Protein AF-A0A7S4IUZ6-F1 (afdb_monomer_lite)

Foldseek 3Di:
DVVQPDDALLSLQPPDPVNCVVVVVPVLCVVAQHPQRSCCVVCVVHDDDCQRNHPADGVCCLVDLVSLLVLVVVVCVVLVPDDPLLLLLDDPVNCVVSRCPVVCVVQVFSVSSCCSNPVVDDDDPVSNVDPHSCSVLSSVQVVVCVVVVPFDKDAQDFDQVQADPVRGTDTFGIAGVVVLETEDDDDPVLPDDDVVPPDDDNVVVVVVVVSVCVSSVVVVRHYD

pLDDT: mean 85.03, std 11.71, range [38.91, 97.06]

Organism: NCBI:txid1487602

Radius of gyration: 24.01 Å; chains: 1; bounding box: 52×46×65 Å

Structure (mmCIF, N/CA/C/O backbone):
data_AF-A0A7S4IUZ6-F1
#
_entry.id   AF-A0A7S4IUZ6-F1
#
loop_
_atom_site.group_PDB
_atom_site.id
_atom_site.type_symbol
_atom_site.label_atom_id
_atom_site.label_alt_id
_atom_site.label_comp_id
_atom_site.label_asym_id
_atom_site.label_entity_id
_atom_site.label_seq_id
_atom_site.pdbx_PDB_ins_code
_atom_site.Cartn_x
_atom_site.Cartn_y
_atom_site.Cartn_z
_atom_site.occupancy
_atom_site.B_iso_or_equiv
_atom_site.auth_seq_id
_atom_site.auth_comp_id
_atom_site.auth_asym_id
_atom_site.auth_atom_id
_atom_site.pdbx_PDB_model_num
ATOM 1 N N . ALA A 1 1 ? 14.567 -22.225 -23.632 1.00 68.75 1 ALA A N 1
ATOM 2 C CA . ALA A 1 1 ? 13.570 -22.563 -22.598 1.00 68.75 1 ALA A CA 1
ATOM 3 C C . ALA A 1 1 ? 13.854 -23.938 -21.985 1.00 68.75 1 ALA A C 1
ATOM 5 O O . ALA A 1 1 ? 14.138 -24.002 -20.795 1.00 68.75 1 ALA A O 1
ATOM 6 N N . GLU A 1 2 ? 13.907 -25.002 -22.792 1.00 74.31 2 GLU A N 1
ATOM 7 C CA . GLU A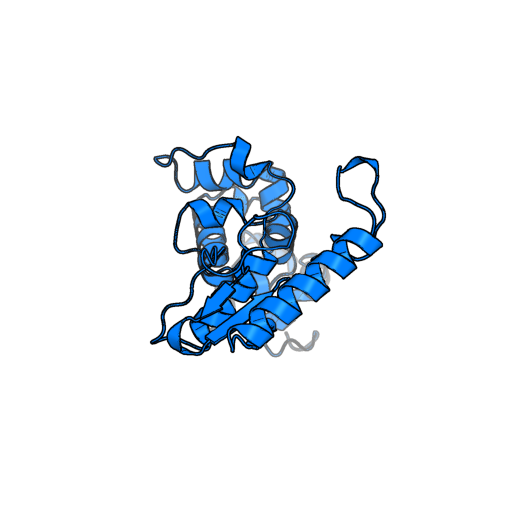 1 2 ? 14.061 -26.400 -22.336 1.00 74.31 2 GLU A CA 1
ATOM 8 C C . GLU A 1 2 ? 15.284 -26.663 -21.445 1.00 74.31 2 GLU A C 1
ATOM 10 O O . GLU A 1 2 ? 15.143 -27.201 -20.352 1.00 74.31 2 GLU A O 1
ATOM 15 N N . LYS A 1 3 ? 16.475 -26.190 -21.843 1.00 77.69 3 LYS A N 1
ATOM 16 C CA . LYS A 1 3 ? 17.719 -26.359 -21.063 1.00 77.69 3 LYS A CA 1
ATOM 17 C C . LYS A 1 3 ? 17.649 -25.779 -19.640 1.00 77.69 3 LYS A C 1
ATOM 19 O O . LYS A 1 3 ? 18.390 -26.214 -18.766 1.00 77.69 3 LYS A O 1
ATOM 24 N N . HIS A 1 4 ? 16.784 -24.792 -19.417 1.00 76.81 4 HIS A N 1
ATOM 25 C CA . HIS A 1 4 ? 16.606 -24.127 -18.124 1.00 76.81 4 HIS A CA 1
ATOM 26 C C . HIS A 1 4 ? 15.288 -24.506 -17.435 1.00 76.81 4 HIS A C 1
ATOM 28 O O . HIS A 1 4 ? 14.922 -23.868 -16.452 1.00 76.81 4 HIS A O 1
ATOM 34 N N . GLY A 1 5 ? 14.575 -25.520 -17.946 1.00 82.38 5 GLY A N 1
ATOM 35 C CA . GLY A 1 5 ? 13.329 -26.007 -17.356 1.00 82.38 5 GLY A CA 1
ATOM 36 C C . GLY A 1 5 ? 12.209 -24.966 -17.312 1.00 82.38 5 GLY A C 1
ATOM 37 O O . GLY A 1 5 ? 11.354 -25.051 -16.440 1.00 82.38 5 GLY A O 1
ATOM 38 N N . ILE A 1 6 ? 12.229 -23.982 -18.215 1.00 83.50 6 ILE A N 1
ATOM 39 C CA . ILE A 1 6 ? 11.212 -22.928 -18.287 1.00 83.50 6 ILE A CA 1
ATOM 40 C C . ILE A 1 6 ? 9.920 -23.536 -18.836 1.00 83.50 6 ILE A C 1
ATOM 42 O O . ILE A 1 6 ? 9.897 -23.960 -19.993 1.00 83.50 6 ILE A O 1
ATOM 46 N N . LYS A 1 7 ? 8.869 -23.572 -18.015 1.00 84.19 7 LYS A N 1
ATOM 47 C CA . LYS A 1 7 ? 7.547 -24.117 -18.360 1.00 84.19 7 LYS A CA 1
ATOM 48 C C . LYS A 1 7 ? 6.469 -23.039 -18.420 1.00 84.19 7 LYS A C 1
ATOM 50 O O . LYS A 1 7 ? 5.494 -23.212 -19.140 1.00 84.19 7 LYS A O 1
ATOM 55 N N . GLN A 1 8 ? 6.649 -21.939 -17.695 1.00 84.31 8 GLN A N 1
ATOM 56 C CA . GLN A 1 8 ? 5.698 -20.829 -17.638 1.00 84.31 8 GLN A CA 1
ATOM 57 C C . GLN A 1 8 ? 6.413 -19.465 -17.572 1.00 84.31 8 GLN A C 1
ATOM 59 O O . GLN A 1 8 ? 7.589 -19.408 -17.193 1.00 84.31 8 GLN A O 1
ATOM 64 N N . PRO A 1 9 ? 5.736 -18.346 -17.908 1.00 81.94 9 PRO A N 1
ATOM 65 C CA . PRO A 1 9 ? 6.338 -17.007 -17.929 1.00 81.94 9 PRO A CA 1
ATOM 66 C C . PRO A 1 9 ? 7.086 -16.620 -16.645 1.00 81.94 9 PRO A C 1
ATOM 68 O O . PRO A 1 9 ? 8.165 -16.030 -16.710 1.00 81.94 9 PRO A O 1
ATOM 71 N N . SER A 1 10 ? 6.570 -17.006 -15.474 1.00 83.69 10 SER A N 1
ATOM 72 C CA . SER A 1 10 ? 7.195 -16.698 -14.181 1.00 83.69 10 SER A CA 1
ATOM 73 C C . SER A 1 10 ? 8.575 -17.334 -13.998 1.00 83.69 10 SER A C 1
ATOM 75 O O . SER A 1 10 ? 9.402 -16.807 -13.256 1.00 83.69 10 SER A O 1
ATOM 77 N N . ASP A 1 11 ? 8.858 -18.451 -14.672 1.00 86.50 11 ASP A N 1
ATOM 78 C CA . ASP A 1 11 ? 10.139 -19.153 -14.533 1.00 86.50 11 ASP A CA 1
ATOM 79 C C . ASP A 1 11 ? 11.290 -18.312 -15.096 1.00 86.50 11 ASP A C 1
ATOM 81 O O . ASP A 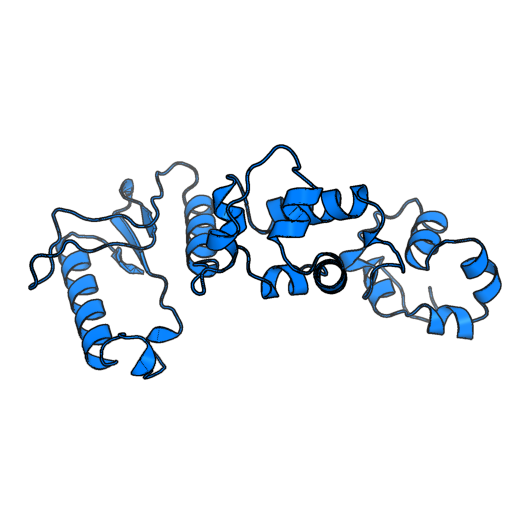1 11 ? 12.436 -18.438 -14.666 1.00 86.50 11 ASP A O 1
ATOM 85 N N . TRP A 1 12 ? 11.002 -17.369 -16.002 1.00 86.69 12 TRP A N 1
ATOM 86 C CA . TRP A 1 12 ? 11.997 -16.423 -16.510 1.00 86.69 12 TRP A CA 1
ATOM 87 C C . TRP A 1 12 ? 12.550 -15.484 -15.436 1.00 86.69 12 TRP A C 1
ATOM 89 O O . TRP A 1 12 ? 13.627 -14.906 -15.636 1.00 86.69 12 TRP A O 1
ATOM 99 N N . LYS A 1 13 ? 11.890 -15.381 -14.273 1.00 86.75 13 LYS A N 1
ATOM 100 C CA . LYS A 1 13 ? 12.338 -14.561 -13.140 1.00 86.75 13 LYS A CA 1
ATOM 101 C C . LYS A 1 13 ? 13.703 -14.995 -12.615 1.00 86.75 13 LYS A C 1
ATOM 103 O O . LYS A 1 13 ? 14.484 -14.144 -12.172 1.00 86.75 13 LYS A O 1
ATOM 108 N N . GLN A 1 14 ? 14.004 -16.292 -12.713 1.00 85.38 14 GLN A N 1
ATOM 109 C CA . GLN A 1 14 ? 15.273 -16.878 -12.277 1.00 85.38 14 GLN A CA 1
ATOM 110 C C . GLN A 1 14 ? 16.413 -16.666 -13.285 1.00 85.38 14 GLN A C 1
ATOM 112 O O . GLN A 1 14 ? 17.581 -16.798 -12.927 1.00 85.38 14 GLN A O 1
ATOM 117 N N . ILE A 1 15 ? 16.092 -16.304 -14.532 1.00 87.75 15 ILE A N 1
ATOM 118 C CA . ILE A 1 15 ? 17.065 -16.154 -15.616 1.00 87.75 15 ILE A CA 1
ATOM 119 C C . ILE A 1 15 ? 17.533 -14.704 -15.706 1.00 87.75 15 ILE A C 1
ATOM 121 O O . ILE A 1 15 ? 16.759 -13.784 -15.996 1.00 87.75 15 ILE A O 1
ATOM 125 N N . LYS A 1 16 ? 18.829 -14.471 -15.508 1.00 86.94 16 LYS A N 1
ATOM 126 C CA . LYS A 1 16 ? 19.434 -13.146 -15.668 1.00 86.94 16 LYS A CA 1
ATOM 127 C C . LYS A 1 16 ? 19.851 -12.924 -17.120 1.00 86.94 16 LYS A C 1
ATOM 129 O O . LYS A 1 16 ? 20.154 -13.857 -17.858 1.00 86.94 16 LYS A O 1
ATOM 134 N N . THR A 1 17 ? 19.970 -11.657 -17.517 1.00 86.44 17 THR A N 1
ATOM 135 C CA . THR A 1 17 ? 20.508 -11.280 -18.837 1.00 86.44 17 THR A CA 1
ATOM 136 C C . THR A 1 17 ? 21.904 -11.870 -19.075 1.00 86.44 17 THR A C 1
ATOM 138 O O . THR A 1 17 ? 22.245 -12.227 -20.199 1.00 86.44 17 THR A O 1
ATOM 141 N N . SER A 1 18 ? 22.707 -12.025 -18.016 1.00 87.44 18 SER A N 1
ATOM 142 C CA . SER A 1 18 ? 24.017 -12.683 -18.076 1.00 87.44 18 SER A CA 1
ATOM 143 C C . SER A 1 18 ? 23.942 -14.148 -18.497 1.00 87.44 18 SER A C 1
ATOM 145 O O . SER A 1 18 ? 24.838 -14.613 -19.195 1.00 87.44 18 SER A O 1
ATOM 147 N N . ASP A 1 19 ? 22.898 -14.869 -18.094 1.00 88.75 19 ASP A N 1
ATOM 148 C CA . ASP A 1 19 ? 22.751 -16.297 -18.390 1.00 88.75 19 ASP A CA 1
ATOM 149 C C . ASP A 1 19 ? 22.419 -16.490 -19.871 1.00 88.75 19 ASP A C 1
ATOM 151 O O . ASP A 1 19 ? 23.020 -17.324 -20.545 1.00 88.75 19 ASP A O 1
ATOM 155 N N . VAL A 1 20 ? 21.566 -15.614 -20.410 1.00 88.62 20 VAL A N 1
ATOM 156 C CA . VAL A 1 20 ? 21.256 -15.560 -21.845 1.00 88.62 20 VAL A CA 1
ATOM 157 C C . VAL A 1 20 ? 22.501 -15.214 -22.670 1.00 88.62 20 VAL A C 1
ATOM 159 O O . VAL A 1 20 ? 22.758 -15.859 -23.684 1.00 88.62 20 VAL A O 1
ATOM 162 N N . ARG A 1 21 ? 23.331 -14.261 -22.217 1.00 89.81 21 ARG A N 1
ATOM 163 C CA . ARG A 1 21 ? 24.614 -13.939 -22.878 1.00 89.81 21 ARG A CA 1
ATOM 164 C C . ARG A 1 21 ? 25.576 -15.129 -22.885 1.00 89.81 21 ARG A C 1
ATOM 166 O O . ARG A 1 21 ? 26.155 -15.425 -23.926 1.00 89.81 21 ARG A O 1
ATOM 173 N N . LYS A 1 22 ? 25.719 -15.835 -21.756 1.00 91.06 22 LYS A N 1
ATOM 174 C CA . LYS A 1 22 ? 26.558 -17.047 -21.650 1.00 91.06 22 LYS A CA 1
ATOM 175 C C . LYS A 1 22 ? 26.074 -18.177 -22.560 1.00 91.06 22 LYS A C 1
ATOM 177 O O . LYS A 1 22 ? 26.888 -18.959 -23.033 1.00 91.06 22 LYS A O 1
ATOM 182 N N . ALA A 1 23 ? 24.772 -18.246 -22.823 1.00 89.56 23 ALA A N 1
ATOM 183 C CA . ALA A 1 23 ? 24.176 -19.195 -23.758 1.00 89.56 23 ALA A CA 1
ATOM 184 C C . ALA A 1 23 ? 24.282 -18.764 -25.237 1.00 89.56 23 ALA A C 1
ATOM 186 O O . ALA A 1 23 ? 23.695 -19.416 -26.094 1.00 89.56 23 ALA A O 1
ATOM 187 N N . GLY A 1 24 ? 25.000 -17.677 -25.548 1.00 90.00 24 GLY A N 1
ATOM 188 C CA . GLY 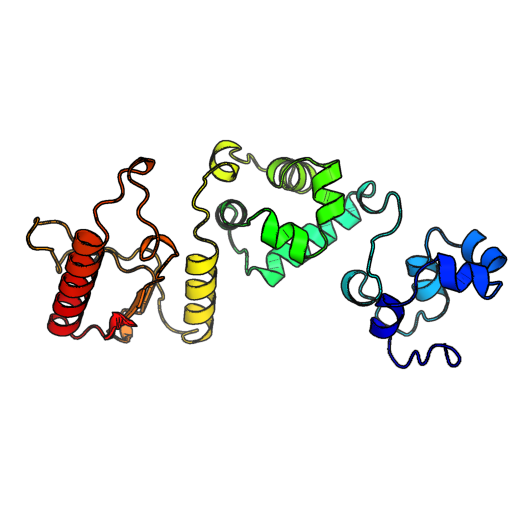A 1 24 ? 25.179 -17.183 -26.917 1.00 90.00 24 GLY A CA 1
ATOM 189 C C . GLY A 1 24 ? 24.081 -16.232 -27.402 1.00 90.00 24 GLY A C 1
ATOM 190 O O . GLY A 1 24 ? 24.132 -15.776 -28.538 1.00 90.00 24 GLY A O 1
ATOM 191 N N . GLY A 1 25 ? 23.123 -15.856 -26.551 1.00 89.75 25 GLY A N 1
ATOM 192 C CA . GLY A 1 25 ? 22.022 -14.948 -26.893 1.00 89.75 25 GLY A CA 1
ATOM 193 C C . GLY A 1 25 ? 22.409 -13.467 -26.988 1.00 89.75 25 GLY A C 1
ATOM 194 O O . GLY A 1 25 ? 21.542 -12.600 -26.953 1.00 89.75 25 GLY A O 1
ATOM 195 N N . SER A 1 26 ? 23.697 -13.134 -27.077 1.00 90.31 26 SER A N 1
ATOM 19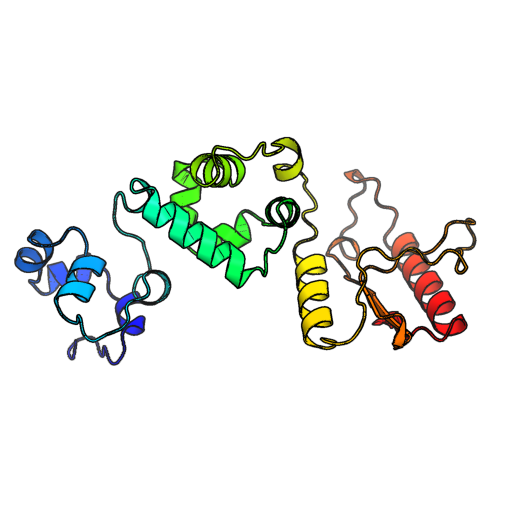6 C CA . SER A 1 26 ? 24.142 -11.743 -27.212 1.00 90.31 26 SER A CA 1
ATOM 197 C C . SER A 1 26 ? 23.595 -11.045 -28.469 1.00 90.31 26 SER A C 1
ATOM 199 O O . SER A 1 26 ? 23.121 -9.921 -28.318 1.00 90.31 26 SER A O 1
ATOM 201 N N . PRO A 1 27 ? 23.579 -11.663 -29.673 1.00 92.94 27 PRO A N 1
ATOM 202 C CA . PRO A 1 27 ? 23.067 -11.003 -30.877 1.00 92.94 27 PRO A CA 1
ATOM 203 C C . PRO A 1 27 ? 21.588 -10.629 -30.771 1.00 92.94 27 PRO A C 1
ATOM 205 O O . PRO A 1 27 ? 21.209 -9.519 -31.127 1.00 92.94 27 PRO A O 1
ATOM 208 N N . ILE A 1 28 ? 20.762 -11.523 -30.220 1.00 88.69 28 ILE A N 1
ATOM 209 C CA . ILE A 1 28 ? 19.329 -11.261 -30.059 1.00 88.69 28 ILE A CA 1
ATOM 210 C C . ILE A 1 28 ? 19.072 -10.188 -28.998 1.00 88.69 28 ILE A C 1
ATOM 212 O O . ILE A 1 28 ? 18.269 -9.288 -29.207 1.00 88.69 28 ILE A O 1
ATOM 216 N N . LEU A 1 29 ? 19.829 -10.186 -27.897 1.00 88.25 29 LEU A N 1
ATOM 217 C CA . LEU A 1 29 ? 19.713 -9.146 -26.873 1.00 88.25 29 LEU A CA 1
ATOM 218 C C . LEU A 1 29 ? 20.098 -7.745 -27.371 1.00 88.25 29 LEU A C 1
ATOM 220 O O . LEU A 1 29 ? 19.658 -6.777 -26.765 1.00 88.25 29 LEU A O 1
ATOM 224 N N . LEU A 1 30 ? 20.905 -7.619 -28.429 1.00 88.31 30 LEU A N 1
ATOM 225 C CA . LEU A 1 30 ? 21.240 -6.317 -29.024 1.00 88.31 30 LEU A CA 1
ATOM 226 C C . LEU A 1 30 ? 20.077 -5.709 -29.817 1.00 88.31 30 LEU A C 1
ATOM 228 O O . LEU A 1 30 ? 20.050 -4.497 -30.007 1.00 88.31 30 LEU A O 1
ATOM 232 N N . GLN A 1 31 ? 19.121 -6.529 -30.260 1.00 88.25 31 GLN A N 1
ATOM 233 C CA . GLN A 1 31 ? 17.950 -6.072 -31.012 1.00 88.25 31 GLN A CA 1
ATOM 234 C C . GLN A 1 31 ? 16.815 -5.576 -30.107 1.00 88.25 31 GLN A C 1
ATOM 236 O O . GLN A 1 31 ? 15.857 -4.981 -30.593 1.00 88.25 31 GLN A O 1
ATOM 241 N N . HIS A 1 32 ? 16.923 -5.786 -28.793 1.00 84.88 32 HIS A N 1
ATOM 242 C CA . HIS A 1 32 ? 15.891 -5.426 -27.827 1.00 84.88 32 HIS A CA 1
ATOM 243 C C . HIS A 1 32 ? 16.448 -4.538 -26.718 1.00 84.88 32 HIS A C 1
ATOM 245 O O . HIS A 1 32 ? 17.591 -4.667 -26.286 1.00 84.88 32 HIS A O 1
ATOM 251 N N . THR A 1 33 ? 15.607 -3.653 -26.185 1.00 80.50 33 THR A N 1
ATOM 252 C CA . THR A 1 33 ? 15.999 -2.729 -25.105 1.00 80.50 33 THR A CA 1
ATOM 253 C C . THR A 1 33 ? 16.264 -3.442 -23.779 1.00 80.50 33 THR A C 1
ATOM 255 O O . THR A 1 33 ? 16.940 -2.913 -22.896 1.00 80.50 33 THR A O 1
ATOM 258 N N . SER A 1 34 ? 15.721 -4.649 -23.609 1.00 84.06 34 SER A N 1
ATOM 259 C CA . SER A 1 34 ? 15.909 -5.472 -22.421 1.00 84.06 34 SER A CA 1
ATOM 260 C C . SER A 1 34 ? 15.571 -6.933 -22.684 1.00 84.06 34 SER A C 1
ATOM 262 O O . SER A 1 34 ? 14.903 -7.261 -23.662 1.00 84.06 34 SER A O 1
ATOM 264 N N . LEU A 1 35 ? 15.967 -7.814 -21.758 1.00 86.50 35 LEU A N 1
ATOM 265 C CA . LEU A 1 35 ? 15.525 -9.207 -21.797 1.00 86.50 35 LEU A CA 1
ATOM 266 C C . LEU A 1 35 ? 13.995 -9.319 -21.678 1.00 86.50 35 LEU A C 1
ATOM 268 O O . LEU A 1 35 ? 13.425 -10.188 -22.309 1.00 86.50 35 LEU A O 1
ATOM 272 N N . PHE A 1 36 ? 13.318 -8.429 -20.946 1.00 86.56 36 PHE A N 1
ATOM 273 C CA . PHE A 1 36 ? 11.851 -8.440 -20.898 1.00 86.56 36 PHE A CA 1
ATOM 274 C C . PHE A 1 36 ? 11.228 -8.138 -22.268 1.00 86.56 36 PHE A C 1
ATOM 276 O O . PHE A 1 36 ? 10.442 -8.933 -22.758 1.00 86.56 36 PHE A O 1
ATOM 283 N N . SER A 1 37 ? 11.677 -7.070 -22.935 1.00 83.25 37 SER A N 1
ATOM 284 C CA . SER A 1 37 ? 11.210 -6.721 -24.287 1.00 83.25 37 SER A CA 1
ATOM 285 C C . SER A 1 37 ? 11.525 -7.814 -25.319 1.00 83.25 37 SER A C 1
ATOM 287 O O . SER A 1 37 ? 10.734 -8.059 -26.226 1.00 83.25 37 SER A O 1
ATOM 289 N N . CYS A 1 38 ? 12.658 -8.504 -25.164 1.00 88.25 38 CYS A N 1
ATOM 290 C CA . CYS A 1 38 ? 12.989 -9.682 -25.963 1.00 88.25 38 CYS A CA 1
ATOM 291 C C . CYS A 1 38 ? 11.962 -10.809 -25.751 1.00 88.25 38 CYS A C 1
ATOM 293 O O . CYS A 1 38 ? 11.485 -11.389 -26.719 1.00 88.25 38 CYS A O 1
ATOM 295 N N . LEU A 1 39 ? 11.569 -11.080 -24.502 1.00 88.12 39 LEU A N 1
ATOM 296 C CA . LEU A 1 39 ? 10.560 -12.094 -24.180 1.00 88.12 39 LEU A CA 1
ATOM 297 C C . LEU A 1 39 ? 9.173 -11.736 -24.727 1.00 88.12 39 LEU A C 1
ATOM 299 O O . LEU A 1 39 ? 8.555 -12.590 -25.352 1.00 88.12 39 LEU A O 1
ATOM 303 N N . GLU A 1 40 ? 8.736 -10.483 -24.576 1.00 87.00 40 GLU A N 1
ATOM 304 C CA . GLU A 1 40 ? 7.475 -9.995 -25.158 1.00 87.00 40 GLU A CA 1
ATOM 305 C C . GLU A 1 40 ? 7.453 -10.132 -26.686 1.00 87.00 40 GLU A C 1
ATOM 307 O O . GLU A 1 40 ? 6.418 -10.437 -27.266 1.00 87.00 40 GLU A O 1
ATOM 312 N N . THR A 1 41 ? 8.599 -9.934 -27.347 1.00 87.69 41 THR A N 1
ATOM 313 C CA . THR A 1 41 ? 8.682 -10.043 -28.812 1.00 87.69 41 THR A CA 1
ATOM 314 C C . THR A 1 41 ? 8.719 -11.495 -29.289 1.00 87.69 41 THR A C 1
ATOM 316 O O . THR A 1 41 ? 8.185 -11.805 -30.349 1.00 87.69 41 THR A O 1
ATOM 319 N N . LEU A 1 42 ? 9.378 -12.383 -28.540 1.00 87.75 42 LEU A N 1
ATOM 320 C CA . LEU A 1 42 ? 9.552 -13.787 -28.925 1.00 87.75 42 LEU A CA 1
ATOM 321 C C . LEU A 1 42 ? 8.360 -14.675 -28.579 1.00 87.75 42 LEU A C 1
ATOM 323 O O . LEU A 1 42 ? 8.191 -15.706 -29.222 1.00 87.75 42 LEU A O 1
ATOM 327 N N . TYR A 1 43 ? 7.575 -14.285 -27.577 1.00 86.94 43 TYR A N 1
ATOM 328 C CA . TYR A 1 43 ? 6.384 -15.006 -27.131 1.00 86.94 43 TYR A CA 1
ATOM 329 C C . TYR A 1 43 ? 5.211 -14.024 -26.967 1.00 86.94 43 TYR A C 1
ATOM 331 O O . TYR A 1 43 ? 4.761 -13.788 -25.838 1.00 86.94 43 TYR A O 1
ATOM 339 N N . PRO A 1 44 ? 4.761 -13.378 -28.058 1.00 85.75 44 PRO A N 1
ATOM 340 C CA . PRO A 1 44 ? 3.698 -12.373 -28.017 1.00 85.75 44 PRO A CA 1
ATOM 341 C C . PRO A 1 44 ? 2.335 -12.947 -27.603 1.00 85.75 44 PRO A C 1
ATOM 343 O O . PRO A 1 44 ? 1.450 -12.199 -27.200 1.00 85.75 44 PRO A O 1
ATOM 346 N N . GLU A 1 45 ? 2.153 -14.263 -27.704 1.00 84.62 45 GLU A N 1
ATOM 347 C CA . GLU A 1 45 ? 0.957 -14.986 -27.272 1.00 84.62 45 GLU A CA 1
ATOM 348 C C . GLU A 1 45 ? 0.838 -15.139 -25.749 1.00 84.62 45 GLU A C 1
ATOM 350 O O . GLU A 1 45 ? -0.226 -15.510 -25.254 1.00 84.62 45 GLU A O 1
ATOM 355 N N . LEU A 1 46 ? 1.918 -14.888 -25.002 1.00 82.38 46 LEU A N 1
ATOM 356 C CA . LEU A 1 46 ? 1.927 -14.986 -23.546 1.00 82.38 46 LEU A CA 1
ATOM 357 C C . LEU A 1 46 ? 1.643 -13.620 -22.922 1.00 82.38 46 LEU A C 1
ATOM 359 O O . LEU A 1 46 ? 2.228 -12.609 -23.309 1.00 82.38 46 LEU A O 1
ATOM 363 N N . GLU A 1 47 ? 0.799 -13.595 -21.890 1.00 78.12 47 GLU A N 1
ATOM 364 C CA . GLU A 1 47 ? 0.638 -12.395 -21.073 1.00 78.12 47 GLU A CA 1
ATOM 365 C C . GLU A 1 47 ? 1.851 -12.216 -20.156 1.00 78.12 47 GLU A C 1
ATOM 367 O O . GLU A 1 47 ? 2.106 -13.004 -19.239 1.00 78.12 47 GLU A O 1
ATOM 372 N N . TRP A 1 48 ? 2.624 -11.164 -20.419 1.00 77.44 48 TRP A N 1
ATOM 373 C CA . TRP A 1 48 ? 3.816 -10.832 -19.654 1.00 77.44 48 TRP A CA 1
ATOM 374 C C . TRP A 1 48 ? 3.516 -9.780 -18.591 1.00 77.44 48 TRP A C 1
ATOM 376 O O . TRP A 1 48 ? 3.235 -8.623 -18.892 1.00 77.44 48 TRP A O 1
ATOM 386 N N . ASP A 1 49 ? 3.697 -10.156 -17.329 1.00 73.50 49 ASP A N 1
ATOM 387 C CA . ASP A 1 49 ? 3.798 -9.205 -16.226 1.00 73.50 49 ASP A CA 1
ATOM 388 C C . ASP A 1 49 ? 5.274 -9.064 -15.823 1.00 73.50 49 ASP A C 1
ATOM 390 O O . ASP A 1 49 ? 5.968 -10.032 -15.503 1.00 73.50 49 ASP A O 1
ATOM 394 N N . LEU A 1 50 ? 5.784 -7.833 -15.838 1.00 74.94 50 LEU A N 1
ATOM 395 C CA . LEU A 1 50 ? 7.191 -7.546 -15.565 1.00 74.94 50 LEU A CA 1
ATOM 396 C C . LEU A 1 50 ? 7.614 -7.915 -14.129 1.00 74.94 50 LEU A C 1
ATOM 398 O O . LEU A 1 50 ? 8.753 -8.338 -13.914 1.00 74.94 50 LEU A O 1
ATOM 402 N N . SER A 1 51 ? 6.704 -7.802 -13.159 1.00 69.12 51 SER A N 1
ATOM 403 C CA . SER A 1 51 ? 6.907 -8.159 -11.749 1.00 69.12 51 SER A CA 1
ATOM 404 C C . SER A 1 51 ? 6.947 -9.677 -11.510 1.00 69.12 51 SER A C 1
ATOM 406 O O . SER A 1 51 ? 7.633 -10.155 -10.590 1.00 69.12 51 SER A O 1
ATOM 408 N N . THR A 1 52 ? 6.275 -10.458 -12.361 1.00 72.06 52 THR A N 1
ATOM 409 C CA . THR A 1 52 ? 6.271 -11.929 -12.290 1.00 72.06 52 THR A CA 1
ATOM 410 C C . THR A 1 52 ? 7.358 -12.553 -13.156 1.00 72.06 52 THR A C 1
ATOM 412 O O . THR A 1 52 ? 7.986 -13.519 -12.730 1.00 72.06 52 THR A O 1
ATOM 415 N N . ALA A 1 53 ? 7.650 -11.978 -14.320 1.00 75.31 53 ALA A N 1
ATOM 416 C CA . ALA A 1 53 ? 8.584 -12.537 -15.290 1.00 75.31 53 ALA A CA 1
ATOM 417 C C . ALA A 1 53 ? 10.046 -12.157 -15.034 1.00 75.31 53 ALA A C 1
ATOM 419 O O . ALA A 1 53 ? 10.954 -12.833 -15.522 1.00 75.31 53 ALA A O 1
ATOM 420 N N . ARG A 1 54 ? 10.320 -11.065 -14.304 1.00 82.00 54 ARG A N 1
ATOM 421 C CA . ARG A 1 54 ? 11.685 -10.565 -14.069 1.00 82.00 54 ARG A CA 1
ATOM 422 C C . ARG A 1 54 ? 11.926 -10.251 -12.597 1.00 82.00 54 ARG A C 1
ATOM 424 O O . ARG A 1 54 ? 11.049 -9.822 -11.860 1.00 82.00 54 ARG A O 1
ATOM 431 N N . SER A 1 55 ? 13.169 -10.440 -12.163 1.00 71.38 55 SER A N 1
ATOM 432 C CA . SER A 1 55 ? 13.629 -10.040 -10.825 1.00 71.38 55 SER A CA 1
ATOM 433 C C . SER A 1 55 ? 14.074 -8.576 -10.754 1.00 71.38 55 SER A C 1
ATOM 435 O O . SER A 1 55 ? 14.202 -8.023 -9.665 1.00 71.38 55 SER A O 1
ATOM 437 N N . GLN A 1 56 ? 14.327 -7.946 -11.903 1.00 71.50 56 GLN A N 1
ATOM 438 C CA . GLN A 1 56 ? 14.725 -6.547 -12.015 1.00 71.50 56 GLN A CA 1
ATOM 439 C C . GLN A 1 56 ? 14.085 -5.924 -13.248 1.00 71.50 56 GLN A C 1
ATOM 441 O O . GLN A 1 56 ? 14.037 -6.550 -14.312 1.00 71.50 56 GLN A O 1
ATOM 446 N N . VAL A 1 57 ? 13.641 -4.677 -13.101 1.00 79.06 57 VAL A N 1
ATOM 447 C CA . VAL A 1 57 ? 13.154 -3.891 -14.232 1.00 79.06 57 VAL A CA 1
ATOM 448 C C . VAL A 1 57 ? 14.310 -3.509 -15.168 1.00 79.06 57 VAL A C 1
ATOM 450 O O . VAL A 1 57 ? 15.451 -3.383 -14.708 1.00 79.06 57 VAL A O 1
ATOM 453 N N . PRO A 1 58 ? 14.051 -3.307 -16.471 1.00 78.62 58 PRO A N 1
ATOM 454 C CA . PRO A 1 58 ? 15.044 -2.805 -17.411 1.00 78.62 58 PRO A CA 1
ATOM 455 C C . PRO A 1 58 ? 15.720 -1.506 -16.965 1.00 78.62 58 PRO A C 1
ATOM 457 O O . PRO A 1 58 ? 15.136 -0.677 -16.260 1.00 78.62 58 PRO A O 1
ATOM 460 N N . GLN A 1 59 ? 16.942 -1.278 -17.448 1.00 74.56 59 GLN A N 1
ATOM 461 C CA . GLN A 1 59 ? 17.591 0.019 -17.288 1.00 74.56 59 GLN A CA 1
ATOM 462 C C . GLN A 1 59 ? 16.711 1.112 -17.913 1.00 74.56 59 GLN A C 1
ATOM 464 O O . GLN A 1 59 ? 16.090 0.898 -18.950 1.00 74.56 59 GLN A O 1
ATOM 469 N N . ASN A 1 60 ? 16.631 2.275 -17.261 1.00 81.44 60 ASN A N 1
ATOM 470 C CA . ASN A 1 60 ? 15.788 3.404 -17.672 1.00 81.44 60 ASN A CA 1
ATOM 471 C C . ASN A 1 60 ? 14.271 3.128 -17.702 1.00 81.44 60 ASN A C 1
ATOM 473 O O . ASN A 1 60 ? 13.529 4.016 -18.112 1.00 81.44 60 ASN A O 1
ATOM 477 N N . HIS A 1 61 ? 13.783 1.976 -17.220 1.00 84.81 61 HIS A N 1
ATOM 478 C CA . HIS A 1 61 ? 12.346 1.660 -17.190 1.00 84.81 61 HIS A CA 1
ATOM 479 C C . HIS A 1 61 ? 11.515 2.781 -16.544 1.00 84.81 61 HIS A C 1
ATOM 481 O O . HIS A 1 61 ? 10.502 3.201 -17.098 1.00 84.81 61 HIS A O 1
ATOM 487 N N . TRP A 1 62 ? 12.007 3.337 -15.433 1.00 89.94 62 TRP A N 1
ATOM 488 C CA . TRP A 1 62 ? 11.364 4.430 -14.696 1.00 89.94 62 TRP A CA 1
ATOM 489 C C . TRP A 1 62 ? 11.586 5.831 -15.286 1.00 89.94 62 TRP A C 1
ATOM 491 O O . TRP A 1 62 ? 11.098 6.806 -14.720 1.00 89.94 62 TRP A O 1
ATOM 501 N N . ASN A 1 63 ? 12.336 5.970 -16.385 1.00 89.19 63 ASN A N 1
ATOM 502 C CA . ASN A 1 63 ? 12.421 7.239 -17.121 1.00 89.19 63 ASN A CA 1
ATOM 503 C C . ASN A 1 63 ? 11.187 7.458 -18.003 1.00 89.19 63 ASN A C 1
ATOM 505 O O . ASN A 1 63 ? 10.899 8.596 -18.356 1.00 89.19 63 ASN A O 1
ATOM 509 N N . ASN A 1 64 ? 10.463 6.389 -18.340 1.00 87.94 64 ASN A N 1
ATOM 510 C CA . ASN A 1 64 ? 9.179 6.492 -19.010 1.00 87.94 64 ASN A CA 1
ATOM 511 C C . ASN A 1 64 ? 8.074 6.710 -17.963 1.00 87.94 64 ASN A C 1
ATOM 513 O O . ASN A 1 64 ? 7.828 5.839 -17.125 1.00 87.94 64 ASN A O 1
ATOM 517 N N . LEU A 1 65 ? 7.407 7.865 -18.023 1.00 90.62 65 LEU A N 1
ATOM 518 C CA . LEU A 1 65 ? 6.332 8.227 -17.099 1.00 90.62 65 LEU A CA 1
ATOM 519 C C . LEU A 1 65 ? 5.147 7.250 -17.165 1.00 90.62 65 LEU A C 1
ATOM 521 O O . LEU A 1 65 ? 4.515 7.012 -16.141 1.00 90.62 65 LEU A O 1
ATOM 525 N N . ASP A 1 66 ? 4.874 6.627 -18.312 1.00 87.62 66 ASP A N 1
ATOM 526 C CA . ASP A 1 66 ? 3.774 5.664 -18.438 1.00 87.62 66 ASP A CA 1
ATOM 527 C C . ASP A 1 66 ? 4.035 4.386 -17.638 1.00 87.62 66 ASP A C 1
ATOM 529 O O . ASP A 1 66 ? 3.113 3.826 -17.049 1.00 87.62 66 ASP A O 1
ATOM 533 N N . ASN A 1 67 ? 5.297 3.968 -17.513 1.00 86.50 67 ASN A N 1
ATOM 534 C CA . ASN A 1 67 ? 5.661 2.856 -16.632 1.00 86.50 67 ASN A CA 1
ATOM 535 C C . ASN A 1 67 ? 5.463 3.228 -15.157 1.00 86.50 67 ASN A C 1
ATOM 537 O O . ASN A 1 67 ? 4.993 2.410 -14.369 1.00 86.50 67 ASN A O 1
ATOM 541 N N . VAL A 1 68 ? 5.773 4.476 -14.787 1.00 93.06 68 VAL A N 1
ATOM 542 C CA . VAL A 1 68 ? 5.511 4.987 -13.433 1.00 93.06 68 VAL A CA 1
ATOM 543 C C . VAL A 1 68 ? 4.004 5.014 -13.155 1.00 93.06 68 VAL A C 1
ATOM 545 O O . VAL A 1 68 ? 3.581 4.550 -12.101 1.00 93.06 68 VAL A O 1
ATOM 548 N N . LYS A 1 69 ? 3.185 5.479 -14.109 1.00 93.44 69 LYS A N 1
ATOM 549 C CA . LYS A 1 69 ? 1.715 5.471 -14.004 1.00 93.44 69 LYS A CA 1
ATOM 550 C C . LYS A 1 69 ? 1.158 4.059 -13.839 1.00 93.44 69 LYS A C 1
ATOM 552 O O . LYS A 1 69 ? 0.356 3.843 -12.938 1.00 93.44 69 LYS A O 1
ATOM 557 N N . LYS A 1 70 ? 1.615 3.097 -14.650 1.00 89.25 70 LYS A N 1
ATOM 558 C CA . LYS A 1 70 ? 1.218 1.681 -14.535 1.00 89.25 70 LYS A CA 1
ATOM 559 C C . LYS A 1 70 ? 1.536 1.113 -13.153 1.00 89.25 70 LYS A C 1
ATOM 561 O O . LYS A 1 70 ? 0.688 0.477 -12.543 1.00 89.25 70 LYS A O 1
ATOM 566 N N . PHE A 1 71 ? 2.727 1.399 -12.631 1.00 90.81 71 PHE A N 1
ATOM 567 C CA . PHE A 1 71 ? 3.109 0.970 -11.287 1.00 90.81 71 PHE A CA 1
ATOM 568 C C . PHE A 1 71 ? 2.248 1.618 -10.191 1.00 90.81 71 PHE A C 1
ATOM 570 O O . PHE A 1 71 ? 1.824 0.941 -9.257 1.00 90.81 71 PHE A O 1
ATOM 577 N N . VAL A 1 72 ? 1.956 2.920 -10.301 1.00 94.62 72 VAL A N 1
ATOM 578 C CA . VAL A 1 72 ? 1.051 3.609 -9.367 1.00 94.62 72 VAL A CA 1
ATOM 579 C C . VAL A 1 72 ? -0.356 3.011 -9.429 1.00 94.62 72 VAL A C 1
ATOM 581 O O . VAL A 1 72 ? -0.940 2.762 -8.382 1.00 94.62 72 VAL A O 1
ATOM 584 N N . HIS A 1 73 ? -0.873 2.696 -10.617 1.00 91.88 73 HIS A N 1
ATOM 585 C CA . HIS A 1 73 ? -2.160 2.015 -10.771 1.00 91.88 73 HIS A CA 1
ATOM 586 C C . HIS A 1 73 ? -2.167 0.633 -10.102 1.00 91.88 73 HIS A C 1
ATOM 588 O O . HIS A 1 73 ? -3.060 0.327 -9.319 1.00 91.88 73 HIS A O 1
ATOM 594 N N . GLN A 1 74 ? -1.119 -0.166 -10.313 1.00 89.25 74 GLN A N 1
ATOM 595 C CA . GLN A 1 74 ? -0.980 -1.470 -9.663 1.00 89.25 74 GLN A CA 1
ATOM 596 C C . GLN A 1 74 ? -0.947 -1.349 -8.129 1.00 89.25 74 GLN A C 1
ATOM 598 O O . GLN A 1 74 ? -1.571 -2.149 -7.426 1.00 89.25 74 GLN A O 1
ATOM 603 N N . LEU A 1 75 ? -0.240 -0.347 -7.588 1.00 91.38 75 LEU A N 1
ATOM 604 C CA . LEU A 1 75 ? -0.250 -0.060 -6.149 1.00 91.38 75 LEU A CA 1
ATOM 605 C C . LEU A 1 75 ? -1.647 0.326 -5.659 1.00 91.38 75 LEU A C 1
ATOM 607 O O . LEU A 1 75 ? -2.042 -0.106 -4.575 1.00 91.38 75 LEU A O 1
ATOM 611 N N . GLN A 1 76 ? -2.374 1.122 -6.445 1.00 92.31 76 GLN A N 1
ATOM 612 C CA . GLN A 1 76 ? -3.732 1.547 -6.128 1.00 92.31 76 GLN A CA 1
ATOM 613 C C . GLN A 1 76 ? -4.668 0.342 -5.984 1.00 92.31 76 GLN A C 1
ATOM 615 O O . GLN A 1 76 ? -5.354 0.221 -4.970 1.00 92.31 76 GLN A O 1
ATOM 620 N N . GLU A 1 77 ? -4.634 -0.588 -6.937 1.00 87.81 77 GLU A N 1
ATOM 621 C CA . GLU A 1 77 ? -5.442 -1.814 -6.910 1.00 87.81 77 GLU A CA 1
ATOM 622 C C . GLU A 1 77 ? -5.033 -2.743 -5.761 1.00 87.81 77 GLU A C 1
ATOM 624 O O . GLU A 1 77 ? -5.864 -3.139 -4.939 1.00 87.81 77 GLU A O 1
ATOM 629 N N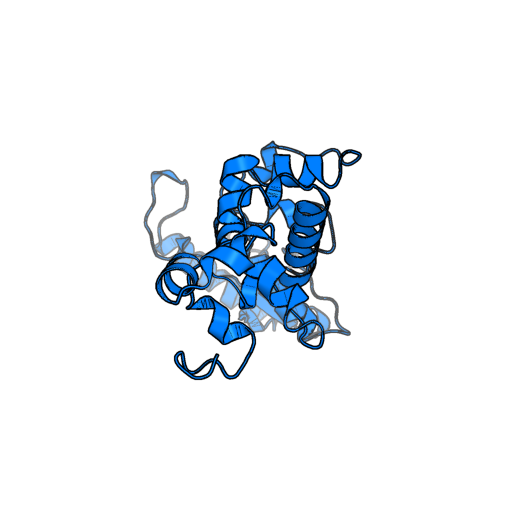 . THR A 1 78 ? -3.732 -3.037 -5.650 1.00 84.00 78 THR A N 1
ATOM 630 C CA . THR A 1 78 ? -3.190 -3.992 -4.665 1.00 84.00 78 THR A CA 1
ATOM 631 C C . THR A 1 78 ? -3.491 -3.571 -3.228 1.00 84.00 78 THR A C 1
ATOM 633 O O . THR A 1 78 ? -3.741 -4.415 -2.366 1.00 84.00 78 THR A O 1
ATOM 636 N N . HIS A 1 79 ? -3.478 -2.265 -2.957 1.00 84.62 79 HIS A N 1
ATOM 637 C CA . HIS A 1 79 ? -3.741 -1.716 -1.629 1.00 84.62 79 HIS A CA 1
ATOM 638 C C . HIS A 1 79 ? -5.152 -1.148 -1.464 1.00 84.62 79 HIS A C 1
ATOM 640 O O . HIS A 1 79 ? -5.432 -0.560 -0.423 1.00 84.62 79 HIS A O 1
ATOM 646 N N . SER A 1 80 ? -6.035 -1.355 -2.450 1.00 85.69 80 SER A N 1
ATOM 647 C CA . SER A 1 80 ? -7.429 -0.890 -2.419 1.00 85.69 80 SER A CA 1
ATOM 648 C C . SER A 1 80 ? -7.538 0.604 -2.075 1.00 85.69 80 SER A C 1
ATOM 650 O O . SER A 1 80 ? -8.358 1.017 -1.258 1.00 85.69 80 SER A O 1
ATOM 652 N N . ILE A 1 81 ? -6.670 1.410 -2.687 1.00 89.19 81 ILE A N 1
ATOM 653 C CA . ILE A 1 81 ? -6.634 2.863 -2.517 1.00 89.19 81 ILE A CA 1
ATOM 654 C C . ILE A 1 81 ? -7.812 3.456 -3.289 1.00 89.19 81 ILE A C 1
ATOM 656 O O . ILE A 1 81 ? -7.862 3.397 -4.520 1.00 89.19 81 ILE A O 1
ATOM 660 N N . THR A 1 82 ? -8.765 4.015 -2.550 1.00 85.19 82 THR A N 1
ATOM 661 C CA . THR A 1 82 ? -10.029 4.539 -3.102 1.00 85.19 82 THR A CA 1
ATOM 662 C C . THR A 1 82 ? -10.125 6.058 -3.004 1.00 85.19 82 THR A C 1
ATOM 664 O O . THR A 1 82 ? -10.838 6.680 -3.787 1.00 85.19 82 THR A O 1
ATOM 667 N N . GLN A 1 83 ? -9.357 6.657 -2.096 1.00 88.69 83 GLN A N 1
ATOM 668 C CA . GLN A 1 83 ? -9.306 8.094 -1.836 1.00 88.69 83 GLN A CA 1
ATOM 669 C C . GLN A 1 83 ? -7.857 8.572 -1.705 1.00 88.69 83 GLN A C 1
ATOM 671 O O . GLN A 1 83 ? -6.941 7.778 -1.482 1.00 88.69 83 GLN A O 1
ATOM 676 N N . ASP A 1 84 ? -7.624 9.875 -1.864 1.00 90.44 84 ASP A N 1
ATOM 677 C CA . ASP A 1 84 ? -6.265 10.425 -1.914 1.00 90.44 84 ASP A CA 1
ATOM 678 C C . ASP A 1 84 ? -5.511 10.238 -0.592 1.00 90.44 84 ASP A C 1
ATOM 680 O O . ASP A 1 84 ? -4.295 10.037 -0.570 1.00 90.44 84 ASP A O 1
ATOM 684 N N . GLU A 1 85 ? -6.242 10.243 0.515 1.00 88.44 85 GLU A N 1
ATOM 685 C CA . GLU A 1 85 ? -5.734 10.100 1.871 1.00 88.44 85 GLU A CA 1
ATOM 686 C C . GLU A 1 85 ? -5.089 8.728 2.111 1.00 88.44 85 GLU A C 1
ATOM 688 O O . GLU A 1 85 ? -4.117 8.620 2.868 1.00 88.44 85 GLU A O 1
ATOM 693 N N . ASP A 1 86 ? -5.561 7.689 1.417 1.00 89.00 86 ASP A N 1
ATOM 694 C CA . ASP A 1 86 ? -5.019 6.332 1.518 1.00 89.00 86 ASP A CA 1
ATOM 695 C C . ASP A 1 86 ? -3.558 6.267 1.049 1.00 89.00 86 ASP A C 1
ATOM 697 O O . ASP A 1 86 ? -2.765 5.492 1.591 1.00 89.00 86 ASP A O 1
ATOM 701 N N . TRP A 1 87 ? -3.146 7.127 0.107 1.00 93.00 87 TRP A N 1
ATOM 702 C CA . TRP A 1 87 ? -1.748 7.197 -0.334 1.00 93.00 87 TRP A CA 1
ATOM 703 C C . TRP A 1 87 ? -0.796 7.543 0.805 1.00 93.00 87 TRP A C 1
ATOM 705 O O . TRP A 1 87 ? 0.339 7.058 0.835 1.00 93.00 87 TRP A O 1
ATOM 715 N N . TYR A 1 88 ? -1.243 8.347 1.774 1.00 91.44 88 TYR A N 1
ATOM 716 C CA . TYR A 1 88 ? -0.415 8.707 2.921 1.00 91.44 88 TYR A CA 1
ATOM 717 C C . TYR A 1 88 ? -0.149 7.515 3.839 1.00 91.44 88 TYR A C 1
ATOM 719 O O . TYR A 1 88 ? 0.853 7.547 4.559 1.00 91.44 88 TYR A O 1
ATOM 727 N N . ARG A 1 89 ? -0.992 6.473 3.779 1.00 89.12 89 ARG A N 1
ATOM 728 C CA . ARG A 1 89 ? -0.877 5.226 4.547 1.00 89.12 89 ARG A CA 1
ATOM 729 C C . ARG A 1 89 ? 0.074 4.214 3.894 1.00 89.12 89 ARG A C 1
ATOM 731 O O . ARG A 1 89 ? 0.432 3.233 4.541 1.00 89.12 89 ARG A O 1
ATOM 738 N N . ILE A 1 90 ? 0.546 4.432 2.664 1.00 90.31 90 ILE A N 1
ATOM 739 C CA . ILE A 1 90 ? 1.488 3.517 1.996 1.00 90.31 90 ILE A CA 1
ATOM 740 C C . ILE A 1 90 ? 2.920 3.729 2.504 1.00 90.31 90 ILE A C 1
ATOM 742 O O . ILE A 1 90 ? 3.477 4.828 2.475 1.00 90.31 90 ILE A O 1
ATOM 746 N N . SER A 1 91 ? 3.542 2.642 2.959 1.00 87.69 91 SER A N 1
ATOM 747 C CA . SER A 1 91 ? 4.923 2.638 3.443 1.00 87.69 91 SER A CA 1
ATOM 748 C C . SER A 1 91 ? 5.940 2.397 2.324 1.00 87.69 91 SER A C 1
ATOM 750 O O . SER A 1 91 ? 5.688 1.670 1.362 1.00 87.69 91 SER A O 1
ATOM 752 N N . SER A 1 92 ? 7.162 2.909 2.499 1.00 87.56 92 SER A N 1
ATOM 753 C CA . SER A 1 92 ? 8.282 2.614 1.591 1.00 87.56 92 SER A CA 1
ATOM 754 C C . SER A 1 92 ? 8.566 1.113 1.468 1.00 87.56 92 SER A C 1
ATOM 756 O O . SER A 1 92 ? 9.009 0.659 0.416 1.00 87.56 92 SER A O 1
ATOM 758 N N . LYS A 1 93 ? 8.294 0.332 2.525 1.00 87.00 93 LYS A N 1
ATOM 759 C CA . LYS A 1 93 ? 8.451 -1.127 2.517 1.00 87.00 93 LYS A CA 1
ATOM 760 C C . LYS A 1 93 ? 7.458 -1.791 1.560 1.00 87.00 93 LYS A C 1
ATOM 762 O O . LYS A 1 93 ? 7.882 -2.633 0.777 1.00 87.00 93 LYS A O 1
ATOM 767 N N . GLN A 1 94 ? 6.191 -1.371 1.564 1.00 88.50 94 GLN A N 1
ATOM 768 C CA . GLN A 1 94 ? 5.182 -1.868 0.617 1.00 88.50 94 GLN A CA 1
ATOM 769 C C . GLN A 1 94 ? 5.570 -1.545 -0.830 1.00 88.50 94 GLN A C 1
ATOM 771 O O . GLN A 1 94 ? 5.548 -2.429 -1.681 1.00 88.50 94 GLN A O 1
ATOM 776 N N . ILE A 1 95 ? 6.046 -0.322 -1.097 1.00 90.44 95 ILE A N 1
ATOM 777 C CA . ILE A 1 95 ? 6.522 0.067 -2.437 1.00 90.44 95 ILE A CA 1
ATOM 778 C C . ILE A 1 95 ? 7.696 -0.815 -2.884 1.00 90.44 95 ILE A C 1
ATOM 780 O O . ILE A 1 95 ? 7.744 -1.259 -4.030 1.00 90.44 95 ILE A O 1
ATOM 784 N N . GLN A 1 96 ? 8.652 -1.091 -1.991 1.00 87.88 96 GLN A N 1
ATOM 785 C CA . GLN A 1 96 ? 9.781 -1.974 -2.294 1.00 87.88 96 GLN A CA 1
ATOM 786 C C . GLN A 1 96 ? 9.335 -3.417 -2.552 1.00 87.88 96 GLN A C 1
ATOM 788 O O . GLN A 1 96 ? 9.819 -4.029 -3.502 1.00 87.88 96 GLN A O 1
ATOM 793 N N . GLN A 1 97 ? 8.405 -3.939 -1.747 1.00 83.69 97 GLN A N 1
ATOM 794 C CA . GLN A 1 97 ? 7.835 -5.280 -1.912 1.00 83.69 97 GLN A CA 1
ATOM 795 C C . GLN A 1 97 ? 7.064 -5.422 -3.230 1.00 83.69 97 GLN A C 1
ATOM 797 O O . GLN A 1 97 ? 7.131 -6.478 -3.850 1.00 83.69 97 GLN A O 1
ATOM 802 N N . ALA A 1 98 ? 6.430 -4.348 -3.704 1.00 84.06 98 ALA A N 1
ATOM 803 C CA . ALA A 1 98 ? 5.789 -4.288 -5.017 1.00 84.06 98 ALA A CA 1
ATOM 804 C C . ALA A 1 98 ? 6.784 -4.161 -6.194 1.00 84.06 98 ALA A C 1
ATOM 806 O O . ALA A 1 98 ? 6.373 -4.104 -7.346 1.00 84.06 98 ALA A O 1
ATOM 807 N N . GLY A 1 99 ? 8.100 -4.099 -5.948 1.00 83.38 99 GLY A N 1
ATOM 808 C CA . GLY A 1 99 ? 9.119 -3.958 -7.001 1.00 83.38 99 GLY A CA 1
ATOM 809 C C . GLY A 1 99 ? 9.508 -2.510 -7.330 1.00 83.38 99 GLY A C 1
ATOM 810 O O . GLY A 1 99 ? 10.385 -2.270 -8.162 1.00 83.38 99 GLY A O 1
ATOM 811 N N . GLY A 1 100 ? 8.956 -1.528 -6.614 1.00 88.62 100 GLY A N 1
ATOM 812 C CA . GLY A 1 100 ? 9.257 -0.101 -6.764 1.00 88.62 100 GLY A CA 1
ATOM 813 C C . GLY A 1 100 ? 10.588 0.344 -6.147 1.00 88.62 100 GLY A C 1
ATOM 814 O O . GLY A 1 100 ? 10.845 1.538 -6.033 1.00 88.62 100 GLY A O 1
ATOM 815 N N . GLY A 1 101 ? 11.469 -0.571 -5.733 1.00 88.00 101 GLY A N 1
ATOM 816 C CA . GLY A 1 101 ? 12.732 -0.210 -5.073 1.00 88.00 101 GLY A CA 1
ATOM 817 C C . GLY A 1 101 ? 13.645 0.672 -5.936 1.00 88.00 101 GLY A C 1
ATOM 818 O O . GLY A 1 101 ? 14.204 1.654 -5.450 1.00 88.00 101 GLY A O 1
ATOM 819 N N . ALA A 1 102 ? 13.770 0.368 -7.232 1.00 88.62 102 ALA A N 1
ATOM 820 C CA . ALA A 1 102 ? 14.527 1.207 -8.166 1.00 88.62 102 ALA A CA 1
ATOM 821 C C . ALA A 1 102 ? 13.808 2.534 -8.480 1.00 88.62 102 ALA A C 1
ATOM 823 O O . ALA A 1 102 ? 14.473 3.552 -8.667 1.00 88.62 102 ALA A O 1
ATOM 824 N N . LEU A 1 103 ? 12.470 2.540 -8.475 1.00 91.38 103 LEU A N 1
ATOM 825 C CA . LEU A 1 103 ? 11.665 3.752 -8.639 1.00 91.38 103 LEU A CA 1
ATOM 826 C C . LEU A 1 103 ? 11.904 4.720 -7.474 1.00 91.38 103 LEU A C 1
ATOM 828 O O . LEU A 1 103 ? 12.174 5.899 -7.691 1.00 91.38 103 LEU A O 1
ATOM 832 N N . MET A 1 104 ? 11.911 4.200 -6.244 1.00 91.38 104 MET A N 1
ATOM 833 C CA . MET A 1 104 ? 12.183 4.970 -5.027 1.00 91.38 104 MET A CA 1
ATOM 834 C C . MET A 1 104 ? 13.593 5.566 -4.998 1.00 91.38 104 MET A C 1
ATOM 836 O O . MET A 1 104 ? 13.778 6.643 -4.446 1.00 91.38 104 MET A O 1
ATOM 840 N N . LYS A 1 105 ? 14.587 4.917 -5.620 1.00 89.19 105 LYS A N 1
ATOM 841 C CA . LYS A 1 105 ? 15.930 5.507 -5.781 1.00 89.19 105 LYS A CA 1
ATOM 842 C C . LYS A 1 105 ? 15.943 6.686 -6.756 1.00 89.19 105 LYS A C 1
ATOM 844 O O . LYS A 1 105 ? 16.771 7.573 -6.602 1.00 89.19 105 LYS A O 1
ATOM 849 N N . LYS A 1 106 ? 15.061 6.680 -7.761 1.00 90.00 106 LYS A N 1
ATOM 850 C CA . LYS A 1 106 ? 14.967 7.738 -8.776 1.00 90.00 106 LYS A CA 1
ATOM 851 C C . LYS A 1 106 ? 14.192 8.956 -8.271 1.00 90.00 106 LYS A C 1
ATOM 853 O O . LYS A 1 106 ? 14.648 10.072 -8.468 1.00 90.00 106 LYS A O 1
ATOM 858 N N . PHE A 1 107 ? 13.025 8.733 -7.671 1.00 90.12 107 PHE A N 1
ATOM 859 C CA . PHE A 1 107 ? 12.113 9.795 -7.229 1.00 90.12 107 PHE A CA 1
ATOM 860 C C . PHE A 1 107 ? 12.246 10.123 -5.737 1.00 90.12 107 PHE A C 1
ATOM 862 O O . PHE A 1 107 ? 11.483 10.920 -5.226 1.00 90.12 107 PHE A O 1
ATOM 869 N N . SER A 1 108 ? 13.157 9.490 -4.994 1.00 87.56 108 SER A N 1
ATOM 870 C CA . SER A 1 108 ? 13.440 9.743 -3.566 1.00 87.56 108 SER A CA 1
ATOM 871 C C . SER A 1 108 ? 12.285 9.523 -2.563 1.00 87.56 108 SER A C 1
ATOM 873 O O . SER A 1 108 ? 12.542 9.289 -1.383 1.00 87.56 108 SER A O 1
ATOM 875 N N . SER A 1 109 ? 11.013 9.586 -2.973 1.00 91.38 109 SER A N 1
ATOM 876 C CA . SER A 1 109 ? 9.830 9.496 -2.115 1.00 91.38 109 SER A CA 1
ATOM 877 C C . SER A 1 109 ? 8.545 9.187 -2.897 1.00 91.38 109 SER A C 1
ATOM 879 O O . SER A 1 109 ? 8.428 9.495 -4.082 1.00 91.38 109 SER A O 1
ATOM 881 N N . LEU A 1 110 ? 7.532 8.652 -2.200 1.00 94.12 110 LEU A N 1
ATOM 882 C CA . LEU A 1 110 ? 6.182 8.470 -2.754 1.00 94.12 110 LEU A CA 1
ATOM 883 C C . LEU A 1 110 ? 5.533 9.806 -3.153 1.00 94.12 110 LEU A C 1
ATOM 885 O O . LEU A 1 110 ? 4.839 9.873 -4.160 1.00 94.12 110 LEU A O 1
ATOM 889 N N . HIS A 1 111 ? 5.804 10.875 -2.401 1.00 95.12 111 HIS A N 1
ATOM 890 C CA . HIS A 1 111 ? 5.317 12.219 -2.714 1.00 95.12 111 HIS A CA 1
ATOM 891 C C . HIS A 1 111 ? 5.752 12.674 -4.115 1.00 95.12 111 HIS A C 1
ATOM 893 O O . HIS A 1 111 ? 4.934 13.166 -4.887 1.00 95.12 111 HIS A O 1
ATOM 899 N N . GLU A 1 112 ? 7.030 12.503 -4.463 1.00 95.06 112 GLU A N 1
ATOM 900 C CA . GLU A 1 112 ? 7.543 12.866 -5.792 1.00 95.06 112 GLU A CA 1
ATOM 901 C C . GLU A 1 112 ? 6.953 11.982 -6.895 1.00 95.06 112 GLU A C 1
ATOM 903 O O . GLU A 1 112 ? 6.579 12.500 -7.945 1.00 95.06 112 GLU A O 1
ATOM 908 N N . ILE A 1 113 ? 6.790 10.677 -6.640 1.00 96.19 113 ILE A N 1
ATOM 909 C CA . ILE A 1 113 ? 6.138 9.749 -7.580 1.00 96.19 113 ILE A CA 1
ATOM 910 C C . ILE A 1 113 ? 4.703 10.211 -7.881 1.00 96.19 113 ILE A C 1
ATOM 912 O O . ILE A 1 113 ? 4.330 10.357 -9.044 1.00 96.19 113 ILE A O 1
ATOM 916 N N . LEU A 1 114 ? 3.905 10.485 -6.845 1.00 96.75 114 LEU A N 1
ATOM 917 C CA . LEU A 1 114 ? 2.508 10.900 -7.001 1.00 96.75 114 LEU A CA 1
ATOM 918 C C . LEU A 1 114 ? 2.370 12.311 -7.572 1.00 96.75 114 LEU A C 1
ATOM 920 O O . LEU A 1 114 ? 1.427 12.568 -8.312 1.00 96.75 114 LEU A O 1
ATOM 924 N N . THR A 1 115 ? 3.314 13.210 -7.291 1.00 96.31 115 THR A N 1
ATOM 925 C CA . THR A 1 115 ? 3.353 14.541 -7.921 1.00 96.31 115 THR A CA 1
ATOM 926 C C . THR A 1 115 ? 3.648 14.430 -9.418 1.00 96.31 115 THR A C 1
ATOM 928 O O . THR A 1 115 ? 3.053 15.149 -10.213 1.00 96.31 115 THR A O 1
ATOM 931 N N . ALA A 1 116 ? 4.522 13.505 -9.828 1.00 96.06 116 ALA A N 1
ATOM 932 C CA . ALA A 1 116 ? 4.805 13.268 -11.242 1.00 96.06 116 ALA A CA 1
ATOM 933 C C . ALA A 1 116 ? 3.612 12.636 -11.984 1.00 96.06 116 ALA A C 1
ATOM 935 O O . ALA A 1 116 ? 3.346 12.986 -13.132 1.00 96.06 116 ALA A O 1
ATOM 936 N N . VAL A 1 117 ? 2.893 11.710 -11.339 1.00 96.88 117 VAL A N 1
ATOM 937 C CA . VAL A 1 117 ? 1.742 11.010 -11.939 1.00 96.88 117 VAL A CA 1
ATOM 938 C C . VAL A 1 117 ? 0.467 11.859 -11.924 1.00 96.88 117 VAL A C 1
ATOM 940 O O . VAL A 1 117 ? -0.276 11.862 -12.905 1.00 96.88 117 VAL A O 1
ATOM 943 N N . TYR A 1 118 ? 0.241 12.613 -10.849 1.00 95.88 118 TYR A N 1
ATOM 944 C CA . TYR A 1 118 ? -0.932 13.459 -10.637 1.00 95.88 118 TYR A CA 1
ATOM 945 C C . TYR A 1 118 ? -0.517 14.927 -10.413 1.00 95.88 118 TYR A C 1
ATOM 947 O O . TYR A 1 118 ? -0.696 15.454 -9.313 1.00 95.88 118 TYR A O 1
ATOM 955 N N . PRO A 1 119 ? 0.010 15.625 -11.439 1.00 94.81 119 PRO A N 1
ATOM 956 C CA . PRO A 1 119 ? 0.605 16.960 -11.287 1.00 94.81 119 PRO A CA 1
ATOM 957 C C . PRO A 1 119 ? -0.389 18.049 -10.869 1.00 94.81 119 PRO A C 1
ATOM 959 O O . PRO A 1 119 ? 0.006 19.079 -10.329 1.00 94.81 119 PRO A O 1
ATOM 962 N N . HIS A 1 120 ? -1.685 17.833 -11.101 1.00 94.75 120 HIS A N 1
ATOM 963 C CA . HIS A 1 120 ? -2.739 18.768 -10.707 1.00 94.75 120 HIS A CA 1
ATOM 964 C C . HIS A 1 120 ? -3.180 18.604 -9.244 1.00 94.75 120 HIS A C 1
ATOM 966 O O . HIS A 1 120 ? -3.868 19.478 -8.715 1.00 94.75 120 HIS A O 1
ATOM 972 N N . LYS A 1 121 ? -2.796 17.507 -8.576 1.00 94.00 121 LYS A N 1
ATOM 973 C CA . LYS A 1 121 ? -3.155 17.254 -7.177 1.00 94.00 121 LYS A CA 1
ATOM 974 C C . LYS A 1 121 ? -2.155 17.915 -6.234 1.00 94.00 121 LYS A C 1
ATOM 976 O O . LYS A 1 121 ? -0.942 17.805 -6.396 1.00 94.00 121 LYS A O 1
ATOM 981 N N . LYS A 1 122 ? -2.678 18.594 -5.210 1.00 93.06 122 LYS A N 1
ATOM 982 C CA . LYS A 1 122 ? -1.873 19.257 -4.177 1.00 93.06 122 LYS A CA 1
ATOM 983 C C . LYS A 1 122 ? -1.616 18.304 -3.016 1.00 93.06 122 LYS A C 1
ATOM 985 O O . LYS A 1 122 ? -2.331 18.304 -2.019 1.00 93.06 122 LYS A O 1
ATOM 990 N N . TRP A 1 123 ? -0.573 17.501 -3.156 1.00 93.69 123 TRP A N 1
ATOM 991 C CA . TRP A 1 123 ? -0.139 16.567 -2.125 1.00 93.69 123 TRP A CA 1
ATOM 992 C C . TRP A 1 123 ? 0.465 17.285 -0.913 1.00 93.69 123 TRP A C 1
ATOM 994 O O . TRP A 1 123 ? 1.339 18.142 -1.049 1.00 93.69 123 TRP A O 1
ATOM 1004 N N . ASN A 1 124 ? 0.056 16.901 0.299 1.00 90.44 124 ASN A N 1
ATOM 1005 C CA . ASN A 1 124 ? 0.673 17.426 1.515 1.00 90.44 124 ASN A CA 1
ATOM 1006 C C . ASN A 1 124 ? 1.892 16.580 1.911 1.00 90.44 124 ASN A C 1
ATOM 1008 O O . ASN A 1 124 ? 1.764 15.487 2.467 1.00 90.44 124 ASN A O 1
ATOM 1012 N N . LYS A 1 125 ? 3.097 17.113 1.679 1.00 89.69 125 LYS A N 1
ATOM 1013 C CA . LYS A 1 125 ? 4.368 16.440 1.998 1.00 89.69 125 LYS A CA 1
ATOM 1014 C C . LYS A 1 125 ? 4.481 15.986 3.461 1.00 89.69 125 LYS A C 1
ATOM 1016 O O . LYS A 1 125 ? 5.080 14.943 3.716 1.00 89.69 125 LYS A O 1
ATOM 1021 N N . LYS A 1 126 ? 3.898 16.720 4.418 1.00 88.44 126 LYS A N 1
ATOM 1022 C CA . LYS A 1 126 ? 3.973 16.373 5.851 1.00 88.44 126 LYS A CA 1
ATOM 1023 C C . LYS A 1 126 ? 3.231 15.072 6.165 1.00 88.44 126 LYS A C 1
ATOM 1025 O O . LYS A 1 126 ? 3.722 14.273 6.959 1.00 88.44 126 LYS A O 1
ATOM 1030 N N . ASN A 1 127 ? 2.118 14.801 5.483 1.00 87.56 127 ASN A N 1
ATOM 1031 C CA . ASN A 1 127 ? 1.348 13.570 5.685 1.00 87.56 127 ASN A CA 1
ATOM 1032 C C . ASN A 1 127 ? 2.160 12.327 5.271 1.00 87.56 127 ASN A C 1
ATOM 1034 O O . ASN A 1 127 ? 2.109 11.286 5.928 1.00 87.56 127 ASN A O 1
ATOM 1038 N N . PHE A 1 128 ? 3.030 12.447 4.260 1.00 86.62 128 PHE A N 1
ATOM 1039 C CA . PHE A 1 128 ? 3.948 11.368 3.875 1.00 86.62 128 PHE A CA 1
ATOM 1040 C C .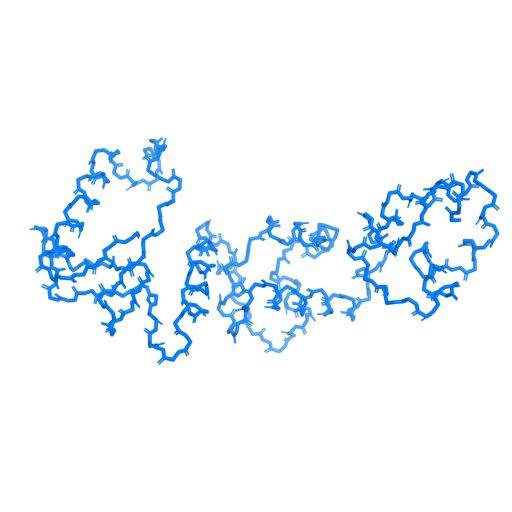 PHE A 1 128 ? 5.045 11.081 4.908 1.00 86.62 128 PHE A C 1
ATOM 1042 O O . PHE A 1 128 ? 5.573 9.972 4.905 1.00 86.62 128 PHE A O 1
ATOM 1049 N N . GLN A 1 129 ? 5.351 12.006 5.817 1.00 83.06 129 GLN A N 1
ATOM 1050 C CA . GLN A 1 129 ? 6.420 11.855 6.814 1.00 83.06 129 GLN A CA 1
ATOM 1051 C C . GLN A 1 129 ? 5.946 11.275 8.151 1.00 83.06 129 GLN A C 1
ATOM 1053 O O . GLN A 1 129 ? 6.773 10.966 9.006 1.00 83.06 129 GLN A O 1
ATOM 1058 N N . GLN A 1 130 ? 4.633 11.116 8.344 1.00 78.12 130 GLN A N 1
ATOM 1059 C CA . GLN A 1 130 ? 4.085 10.542 9.572 1.00 78.12 130 GLN A CA 1
ATOM 1060 C C . GLN A 1 130 ? 4.684 9.153 9.840 1.00 78.12 130 GLN A C 1
ATOM 1062 O O . GLN A 1 130 ? 4.684 8.289 8.964 1.00 78.12 130 GLN A O 1
ATOM 1067 N N . ARG A 1 131 ? 5.205 8.941 11.056 1.00 71.00 131 ARG A N 1
ATOM 1068 C CA . ARG A 1 131 ? 5.849 7.680 11.464 1.00 71.00 131 ARG A CA 1
ATOM 1069 C C . ARG A 1 131 ? 4.852 6.522 11.527 1.00 71.00 131 ARG A C 1
ATOM 1071 O O . ARG A 1 131 ? 5.179 5.409 11.127 1.00 71.00 131 ARG A O 1
ATOM 1078 N N . PHE A 1 132 ? 3.639 6.798 12.000 1.00 74.69 132 PHE A N 1
ATOM 1079 C CA . PHE A 1 132 ? 2.564 5.820 12.109 1.00 74.69 132 PHE A CA 1
ATOM 1080 C C . PHE A 1 132 ? 1.645 5.933 10.905 1.00 74.69 132 PHE A C 1
ATOM 1082 O O . PHE A 1 132 ? 0.826 6.837 10.811 1.00 74.69 132 PHE A O 1
ATOM 1089 N N . LYS A 1 133 ? 1.819 5.007 9.964 1.00 75.00 133 LYS A N 1
ATOM 1090 C CA . LYS A 1 133 ? 1.061 4.987 8.711 1.00 75.00 133 LYS A CA 1
ATOM 1091 C C . LYS A 1 133 ? -0.289 4.285 8.806 1.00 75.00 133 LYS A C 1
ATOM 1093 O O . LYS A 1 133 ? -1.049 4.356 7.849 1.00 75.00 133 LYS A O 1
ATOM 1098 N N . ARG A 1 134 ? -0.555 3.575 9.913 1.00 78.50 134 ARG A N 1
ATOM 1099 C CA . ARG A 1 134 ? -1.759 2.747 10.134 1.00 78.50 134 ARG A CA 1
ATOM 1100 C C . ARG A 1 134 ? -2.085 1.816 8.950 1.00 78.50 134 ARG A C 1
ATOM 1102 O O . ARG A 1 134 ? -3.224 1.418 8.754 1.00 78.50 134 ARG A O 1
ATOM 1109 N N . SER A 1 135 ? -1.077 1.423 8.164 1.00 78.19 135 SER A N 1
ATOM 1110 C CA . SER A 1 135 ? -1.264 0.634 6.938 1.00 78.19 135 SER A CA 1
ATOM 1111 C C . SER A 1 135 ? -1.891 -0.731 7.218 1.00 78.19 135 SER A C 1
ATOM 1113 O O . SER A 1 135 ? -2.669 -1.230 6.414 1.00 78.19 135 SER A O 1
ATOM 1115 N N . ALA A 1 136 ? -1.543 -1.331 8.360 1.00 81.56 136 ALA A N 1
ATOM 1116 C CA . ALA A 1 136 ? -2.069 -2.621 8.784 1.00 81.56 136 ALA A CA 1
ATOM 1117 C C . ALA A 1 136 ? -3.515 -2.519 9.301 1.00 81.56 136 ALA A C 1
ATOM 1119 O O . ALA A 1 136 ? -4.340 -3.330 8.899 1.00 81.56 136 ALA A O 1
ATOM 1120 N N . GLN A 1 137 ? -3.841 -1.484 10.086 1.00 85.38 137 GLN A N 1
ATOM 1121 C CA . GLN A 1 137 ? -5.223 -1.173 10.479 1.00 85.38 137 GLN A CA 1
ATOM 1122 C C . GLN A 1 137 ? -6.100 -0.921 9.245 1.00 85.38 137 GLN A C 1
ATOM 1124 O O . GLN A 1 137 ? -7.154 -1.531 9.107 1.00 85.38 137 GLN A O 1
ATOM 1129 N N . ARG A 1 138 ? -5.624 -0.123 8.277 1.00 85.31 138 ARG A N 1
ATOM 1130 C CA . ARG A 1 138 ? -6.337 0.085 7.007 1.00 85.31 138 ARG A CA 1
ATOM 1131 C C . ARG A 1 138 ? -6.523 -1.219 6.240 1.00 85.31 138 ARG A C 1
ATOM 1133 O O . ARG A 1 138 ? -7.593 -1.468 5.702 1.00 85.31 138 ARG A O 1
ATOM 1140 N N . TRP A 1 139 ? -5.501 -2.072 6.189 1.00 83.81 139 TRP A N 1
ATOM 1141 C CA . TRP A 1 139 ? -5.634 -3.378 5.548 1.00 83.81 139 TRP A CA 1
ATOM 1142 C C . TRP A 1 139 ? -6.700 -4.245 6.234 1.00 83.81 139 TRP A C 1
ATOM 1144 O O . TRP A 1 139 ? -7.509 -4.848 5.530 1.00 83.81 139 TRP A O 1
ATOM 1154 N N . MET A 1 140 ? -6.735 -4.257 7.572 1.00 89.50 140 MET A N 1
ATOM 1155 C CA . MET A 1 140 ? -7.765 -4.936 8.365 1.00 89.50 140 MET A CA 1
ATOM 1156 C C . MET A 1 140 ? -9.156 -4.396 8.031 1.00 89.50 140 MET A C 1
ATOM 1158 O O . MET A 1 140 ? -10.028 -5.183 7.681 1.00 89.50 140 MET A O 1
ATOM 1162 N N . PHE A 1 141 ? -9.337 -3.074 8.022 1.00 91.06 141 PHE A N 1
ATOM 1163 C CA . PHE A 1 141 ? -10.595 -2.445 7.621 1.00 91.06 141 PHE A CA 1
ATOM 1164 C C . PHE A 1 141 ? -11.067 -2.904 6.236 1.00 91.06 141 PHE A C 1
ATOM 1166 O O . PHE A 1 141 ? -12.207 -3.336 6.085 1.00 91.06 141 PHE A O 1
ATOM 1173 N N . ILE A 1 142 ? -10.179 -2.893 5.236 1.00 88.56 142 ILE A N 1
ATOM 1174 C CA . ILE A 1 142 ? -10.511 -3.351 3.880 1.00 88.56 142 ILE A CA 1
ATOM 1175 C C . ILE A 1 142 ? -10.914 -4.834 3.873 1.00 88.56 142 ILE A C 1
ATOM 1177 O O . ILE A 1 142 ? -11.814 -5.214 3.125 1.00 88.56 142 ILE A O 1
ATOM 1181 N N . GLN A 1 143 ? -10.276 -5.690 4.681 1.00 91.94 143 GLN A N 1
ATOM 1182 C CA . GLN A 1 143 ? -10.698 -7.092 4.781 1.00 91.94 143 GLN A CA 1
ATOM 1183 C C . GLN A 1 143 ? -12.076 -7.218 5.434 1.00 91.94 143 GLN A C 1
ATOM 1185 O O . GLN A 1 143 ? -12.902 -7.979 4.939 1.00 91.94 143 GLN A O 1
ATOM 1190 N N . VAL A 1 144 ? -12.350 -6.454 6.494 1.00 93.19 144 VAL A N 1
ATOM 1191 C CA . VAL A 1 144 ? -13.660 -6.446 7.160 1.00 93.19 144 VAL A CA 1
ATOM 1192 C C . VAL A 1 144 ? -14.747 -5.965 6.194 1.00 93.19 144 VAL A C 1
ATOM 1194 O O . VAL A 1 144 ? -15.765 -6.634 6.062 1.00 93.19 144 VAL A O 1
ATOM 1197 N N . GLN A 1 145 ? -14.512 -4.905 5.414 1.00 92.38 145 GLN A N 1
ATOM 1198 C CA . GLN A 1 145 ? -15.445 -4.475 4.361 1.00 92.38 145 GLN A CA 1
ATOM 1199 C C . GLN A 1 145 ? -15.740 -5.577 3.337 1.00 92.38 145 GLN A C 1
ATOM 1201 O O . GLN A 1 145 ? -16.881 -5.749 2.922 1.00 92.38 145 GLN A O 1
ATOM 1206 N N . LYS A 1 146 ? -14.726 -6.355 2.941 1.00 91.44 146 LYS A N 1
ATOM 1207 C CA . LYS A 1 146 ? -14.915 -7.490 2.023 1.00 91.44 146 LYS A CA 1
ATOM 1208 C C . LYS A 1 146 ? -15.717 -8.631 2.650 1.00 91.44 146 LYS A C 1
ATOM 1210 O O . LYS A 1 146 ? -16.423 -9.326 1.927 1.00 91.44 146 LYS A O 1
ATOM 1215 N N . LEU A 1 147 ? -15.599 -8.835 3.962 1.00 94.12 147 LEU A N 1
ATOM 1216 C CA . LEU A 1 147 ? -16.378 -9.832 4.702 1.00 94.12 147 LEU A CA 1
ATOM 1217 C C . LEU A 1 147 ? -17.835 -9.393 4.913 1.00 94.12 147 LEU A C 1
ATOM 1219 O O . LEU A 1 147 ? -18.716 -10.247 4.963 1.00 94.12 147 LEU A O 1
ATOM 1223 N N . PHE A 1 148 ? -18.089 -8.084 4.988 1.00 94.50 148 PHE A N 1
ATOM 1224 C CA . PHE A 1 148 ? -19.414 -7.502 5.211 1.00 94.50 148 PHE A CA 1
ATOM 1225 C C . PHE A 1 148 ? -19.806 -6.506 4.097 1.00 94.50 148 PHE A C 1
ATOM 1227 O O . PHE A 1 148 ? -19.992 -5.322 4.372 1.00 94.50 148 PHE A O 1
ATOM 1234 N N . PRO A 1 149 ? -19.961 -6.952 2.835 1.00 92.31 149 PRO A N 1
ATOM 1235 C CA . PRO A 1 149 ? -20.106 -6.056 1.681 1.00 92.31 149 PRO A CA 1
ATOM 1236 C C . PRO A 1 149 ? -21.391 -5.211 1.679 1.00 92.31 149 PRO A C 1
ATOM 1238 O O . PRO A 1 149 ? -21.422 -4.152 1.061 1.00 92.31 149 PRO A O 1
ATOM 1241 N N . GLU A 1 150 ? -22.447 -5.666 2.359 1.00 94.50 150 GLU A N 1
ATOM 1242 C CA . GLU A 1 150 ? -23.745 -4.975 2.451 1.00 94.50 150 GLU A CA 1
ATOM 1243 C C . GLU A 1 150 ? -23.960 -4.277 3.803 1.00 94.50 150 GLU A C 1
ATOM 1245 O O . GLU A 1 150 ? -25.066 -3.825 4.109 1.00 94.50 150 GLU A O 1
ATOM 1250 N N . ARG A 1 151 ? -22.930 -4.222 4.655 1.00 94.50 151 ARG A N 1
ATOM 1251 C CA . ARG A 1 151 ? -23.014 -3.591 5.975 1.00 94.50 151 ARG A CA 1
ATOM 1252 C C . ARG A 1 151 ? -22.159 -2.339 6.029 1.00 94.50 151 ARG A C 1
ATOM 1254 O O . ARG A 1 151 ? -21.165 -2.200 5.319 1.00 94.50 151 ARG A O 1
ATOM 1261 N N . GLU A 1 152 ? -22.539 -1.443 6.927 1.00 95.44 152 GLU A N 1
ATOM 1262 C CA . GLU A 1 152 ? -21.684 -0.329 7.299 1.00 95.44 152 GLU A CA 1
ATOM 1263 C C . GLU A 1 152 ? -20.497 -0.848 8.118 1.00 95.44 152 GLU A C 1
ATOM 1265 O O . GLU A 1 152 ? -20.663 -1.583 9.093 1.00 95.44 152 GLU A O 1
ATOM 1270 N N . VAL A 1 153 ? -19.294 -0.459 7.703 1.00 95.44 153 VAL A N 1
ATOM 1271 C CA . VAL A 1 153 ? -18.048 -0.712 8.425 1.00 95.44 153 VAL A CA 1
ATOM 1272 C C . VAL A 1 153 ? -17.380 0.639 8.632 1.00 95.44 153 VAL A C 1
ATOM 1274 O O . VAL A 1 153 ? -17.169 1.372 7.663 1.00 95.44 153 VAL A O 1
ATOM 1277 N N . VAL A 1 154 ? -17.041 0.961 9.877 1.00 93.75 154 VAL A N 1
ATOM 1278 C CA . VAL A 1 154 ? -16.505 2.270 10.279 1.00 93.75 154 VAL A CA 1
ATOM 1279 C C . VAL A 1 154 ? -15.099 2.097 10.854 1.00 93.75 154 VAL A C 1
ATOM 1281 O O . VAL A 1 154 ? -14.881 1.197 11.661 1.00 93.75 154 VAL A O 1
ATOM 1284 N N . GLU A 1 155 ? -14.141 2.932 10.437 1.00 92.06 155 GLU A N 1
ATOM 1285 C CA . GLU A 1 155 ? -12.820 3.041 11.085 1.00 92.06 155 GLU A CA 1
ATOM 1286 C C . GLU A 1 155 ? -12.862 4.082 12.205 1.00 92.06 155 GLU A C 1
ATOM 1288 O O . GLU A 1 155 ? -13.553 5.090 12.066 1.00 92.06 155 GLU A O 1
ATOM 1293 N N . GLU A 1 156 ? -12.058 3.880 13.253 1.00 90.44 156 GLU A N 1
ATOM 1294 C CA . GLU A 1 156 ? -11.834 4.875 14.319 1.00 90.44 156 GLU A CA 1
ATOM 1295 C C . GLU A 1 156 ? -13.161 5.307 14.987 1.00 90.44 156 GLU A C 1
ATOM 1297 O O . GLU A 1 156 ? -13.414 6.486 15.242 1.00 90.44 156 GLU A O 1
ATOM 1302 N N . TYR A 1 157 ? -14.047 4.335 15.240 1.00 93.31 157 TYR A N 1
ATOM 1303 C CA . TYR A 1 157 ? -15.389 4.577 15.767 1.00 93.31 157 TYR A CA 1
ATOM 1304 C C . TYR A 1 157 ? -15.336 4.937 17.253 1.00 93.31 157 TYR A C 1
ATOM 1306 O O . TYR A 1 157 ? -14.976 4.110 18.093 1.00 93.31 157 TYR A O 1
ATOM 1314 N N . LEU A 1 158 ? -15.731 6.165 17.588 1.00 93.00 158 LEU A N 1
ATOM 1315 C CA . LEU A 1 158 ? -15.839 6.628 18.967 1.00 93.00 158 LEU A CA 1
ATOM 1316 C C . LEU A 1 158 ? -17.201 6.235 19.550 1.00 93.00 158 LEU A C 1
ATOM 1318 O O . LEU A 1 158 ? -18.236 6.738 19.120 1.00 93.00 158 LEU A O 1
ATOM 1322 N N . HIS A 1 159 ? -17.202 5.363 20.556 1.00 91.25 159 HIS A N 1
ATOM 1323 C CA . HIS A 1 159 ? -18.425 4.924 21.216 1.00 91.25 159 HIS A CA 1
ATOM 1324 C C . HIS A 1 159 ? -18.762 5.856 22.388 1.00 91.25 159 HIS A C 1
ATOM 1326 O O . HIS A 1 159 ? -18.311 5.643 23.513 1.00 91.25 159 HIS A O 1
ATOM 1332 N N . GLU A 1 160 ? -19.566 6.890 22.131 1.00 89.00 160 GLU A N 1
ATOM 1333 C CA . GLU A 1 160 ? -19.866 7.958 23.102 1.00 89.00 160 GLU A CA 1
ATOM 1334 C C . GLU A 1 160 ? -20.480 7.440 24.416 1.00 89.00 160 GLU A C 1
ATOM 1336 O O . GLU A 1 160 ? -20.122 7.919 25.493 1.00 89.00 160 GLU A O 1
ATOM 1341 N N . ASP A 1 161 ? -21.318 6.400 24.347 1.00 88.38 161 ASP A N 1
ATOM 1342 C CA . ASP A 1 161 ? -21.964 5.820 25.535 1.00 88.38 161 ASP A CA 1
ATOM 1343 C C . ASP A 1 161 ? -21.032 4.939 26.388 1.00 88.38 161 ASP A C 1
ATOM 1345 O O . ASP A 1 161 ? -21.360 4.604 27.528 1.00 88.38 161 ASP A O 1
ATOM 1349 N N . LEU A 1 162 ? -19.862 4.551 25.866 1.00 89.50 162 LEU A N 1
ATOM 1350 C CA . LEU A 1 162 ? -18.907 3.695 26.566 1.00 89.50 162 LEU A CA 1
ATOM 1351 C C . LEU A 1 162 ? -17.683 4.505 26.959 1.00 89.50 162 LEU A C 1
ATOM 1353 O O . LEU A 1 162 ? -16.746 4.695 26.186 1.00 89.50 162 LEU A O 1
ATOM 1357 N N . SER A 1 163 ? -17.690 4.963 28.206 1.00 90.56 163 SER A N 1
ATOM 1358 C CA . SER A 1 163 ? -16.598 5.735 28.783 1.00 90.56 163 SER A CA 1
ATOM 1359 C C . SER A 1 163 ? -15.758 4.900 29.739 1.00 90.56 163 SER A C 1
ATOM 1361 O O . SER A 1 163 ? -16.269 4.142 30.560 1.00 90.56 163 SER A O 1
ATOM 1363 N N . ARG A 1 164 ? -14.443 5.092 29.659 1.00 86.75 164 ARG A N 1
ATOM 1364 C CA . ARG A 1 164 ? -13.485 4.594 30.648 1.00 86.75 164 ARG A CA 1
ATOM 1365 C C . ARG A 1 164 ? -13.731 5.243 32.008 1.00 86.75 164 ARG A C 1
ATOM 1367 O O . ARG A 1 164 ? -14.300 6.330 32.093 1.00 86.75 164 ARG A O 1
ATOM 1374 N N . SER A 1 165 ? -13.149 4.664 33.049 1.00 84.19 165 SER A N 1
ATOM 1375 C CA . SER A 1 165 ? -13.028 5.243 34.398 1.00 84.19 165 SER A CA 1
ATOM 1376 C C . SER A 1 165 ? -12.512 6.691 34.409 1.00 84.19 165 SER A C 1
ATOM 1378 O O . SER A 1 165 ? -12.912 7.498 35.243 1.00 84.19 165 SER A O 1
ATOM 1380 N N . SER A 1 166 ? -11.664 7.050 33.440 1.00 82.12 166 SER A N 1
ATOM 1381 C CA . SER A 1 166 ? -11.169 8.422 33.234 1.00 82.12 166 SER A CA 1
ATOM 1382 C C . SER A 1 166 ? -12.185 9.411 32.630 1.00 82.12 166 SER A C 1
ATOM 1384 O O . SER A 1 166 ? -11.851 10.583 32.459 1.00 82.12 166 SER A O 1
ATOM 1386 N N . GLY A 1 167 ? -13.388 8.960 32.257 1.00 84.00 167 GLY A N 1
ATOM 1387 C CA . GLY A 1 167 ? -14.425 9.756 31.590 1.00 84.00 167 GLY A CA 1
ATOM 1388 C C . GLY A 1 167 ? -14.235 9.934 30.079 1.00 84.00 167 GLY A C 1
ATOM 1389 O O . GLY A 1 167 ? -14.972 10.688 29.454 1.00 84.00 167 GLY A O 1
ATOM 1390 N N . ARG A 1 168 ? -13.237 9.276 29.475 1.00 85.88 168 ARG A N 1
ATOM 1391 C CA . ARG A 1 168 ? -13.016 9.300 28.020 1.00 85.88 168 ARG A CA 1
ATOM 1392 C C . ARG A 1 168 ? -13.763 8.160 27.340 1.00 85.88 168 ARG A C 1
ATOM 1394 O O . ARG A 1 168 ? -13.594 7.013 27.756 1.00 85.88 168 ARG A O 1
ATOM 1401 N N . ALA A 1 169 ? -14.492 8.474 26.272 1.00 91.12 169 ALA A N 1
ATOM 1402 C CA . ALA A 1 169 ? -15.103 7.480 25.397 1.00 91.12 169 ALA A CA 1
ATOM 1403 C C . ALA A 1 169 ? -14.048 6.528 24.802 1.00 91.12 169 ALA A C 1
ATOM 1405 O O . ALA A 1 169 ? -12.890 6.915 24.588 1.00 91.12 169 ALA A O 1
ATOM 1406 N N . ILE A 1 170 ? -14.435 5.275 24.566 1.00 91.19 170 ILE A N 1
ATOM 1407 C CA . ILE A 1 170 ? -13.575 4.295 23.901 1.00 91.19 170 ILE A CA 1
ATOM 1408 C C . ILE A 1 170 ? -13.654 4.463 22.382 1.00 91.19 170 ILE A C 1
ATOM 1410 O O . ILE A 1 170 ? -14.723 4.672 21.819 1.00 91.19 170 ILE A O 1
ATOM 1414 N N . GLU A 1 171 ? -12.504 4.356 21.724 1.00 92.75 171 GLU A N 1
ATOM 1415 C CA . GLU A 1 171 ? -12.388 4.296 20.266 1.00 92.75 171 GLU A CA 1
ATOM 1416 C C . GLU A 1 171 ? -12.164 2.840 19.854 1.00 92.75 171 GLU A C 1
ATOM 1418 O O . GLU A 1 171 ? -11.351 2.155 20.484 1.00 92.75 171 GLU A O 1
ATOM 1423 N N . LEU A 1 172 ? -12.885 2.383 18.832 1.00 93.12 172 LEU A N 1
ATOM 1424 C CA . LEU A 1 172 ? -12.759 1.067 18.215 1.00 93.12 172 LEU A CA 1
ATOM 1425 C C . LEU A 1 172 ? -12.086 1.209 16.847 1.00 93.12 172 LEU A C 1
ATOM 1427 O O . LEU A 1 172 ? -12.532 2.009 16.023 1.00 93.12 172 LEU A O 1
ATOM 1431 N N . ASP A 1 173 ? -11.035 0.429 16.585 1.00 91.81 173 ASP A N 1
ATOM 1432 C CA . ASP A 1 173 ? -10.252 0.588 15.348 1.00 91.81 173 ASP A CA 1
ATOM 1433 C C . ASP A 1 173 ? -11.084 0.332 14.087 1.00 91.81 173 ASP A C 1
ATOM 1435 O O . ASP A 1 173 ? -10.975 1.085 13.115 1.00 91.81 173 ASP A O 1
ATOM 1439 N N . VAL A 1 174 ? -11.896 -0.730 14.105 1.00 95.12 174 VAL A N 1
ATOM 1440 C CA . VAL A 1 174 ? -12.884 -1.060 13.073 1.00 95.12 174 VAL A CA 1
ATOM 1441 C C . VAL A 1 174 ? -14.148 -1.594 13.742 1.00 95.12 174 VAL A C 1
ATOM 1443 O O . VAL A 1 174 ? -14.075 -2.537 14.528 1.00 95.12 174 VAL A O 1
ATOM 1446 N N . PHE A 1 175 ? -15.312 -1.045 13.405 1.00 96.88 175 PHE A N 1
ATOM 1447 C CA . PHE A 1 175 ? -16.598 -1.449 13.976 1.00 96.88 175 PHE A CA 1
ATOM 1448 C C . PHE A 1 175 ? -17.633 -1.749 12.888 1.00 96.88 175 PHE A C 1
ATOM 1450 O O . PHE A 1 175 ? -17.720 -1.037 11.886 1.00 96.88 175 PHE A O 1
ATOM 1457 N N . VAL A 1 176 ? -18.416 -2.810 13.096 1.00 97.06 176 VAL A N 1
ATOM 1458 C CA . VAL A 1 176 ? -19.565 -3.205 12.270 1.00 97.06 176 VAL A CA 1
ATOM 1459 C C . VAL A 1 176 ? -20.825 -3.077 13.135 1.00 97.06 176 VAL A C 1
ATOM 1461 O O . VAL A 1 176 ? -21.174 -4.031 13.843 1.00 97.06 176 VAL A O 1
ATOM 1464 N N . PRO A 1 177 ? -21.514 -1.916 13.114 1.00 95.50 177 PRO A N 1
ATOM 1465 C CA . PRO A 1 177 ? -22.594 -1.624 14.056 1.00 95.50 177 PRO A CA 1
ATOM 1466 C C . PRO A 1 177 ? -23.741 -2.633 14.007 1.00 95.50 177 PRO A C 1
ATOM 1468 O O . PRO A 1 177 ? -24.234 -3.067 15.042 1.00 95.50 177 PRO A O 1
ATOM 1471 N N . SER A 1 178 ? -24.137 -3.067 12.805 1.00 96.00 178 SER A N 1
ATOM 1472 C CA . SER A 1 178 ? -25.272 -3.982 12.625 1.00 96.00 178 SER A CA 1
ATOM 1473 C C . SER A 1 178 ? -25.051 -5.372 13.220 1.00 96.00 178 SER A C 1
ATOM 1475 O O . SER A 1 178 ? -26.020 -6.085 13.459 1.00 96.00 178 SER A O 1
ATOM 1477 N N . GLU A 1 179 ? -23.794 -5.770 13.419 1.00 95.50 179 GLU A N 1
ATOM 1478 C CA . GLU A 1 179 ? -23.426 -7.086 13.951 1.00 95.50 179 GLU A CA 1
ATOM 1479 C C . GLU A 1 179 ? -22.943 -7.002 15.408 1.00 95.50 179 GLU A C 1
ATOM 1481 O O . GLU A 1 179 ? -22.711 -8.035 16.033 1.00 95.50 179 GLU A O 1
ATOM 1486 N N . ASN A 1 180 ? -22.782 -5.789 15.957 1.00 95.81 180 ASN A N 1
ATOM 1487 C CA . ASN A 1 180 ? -22.107 -5.538 17.233 1.00 95.81 180 ASN A CA 1
ATOM 1488 C C . ASN A 1 180 ? -20.730 -6.225 17.305 1.00 95.81 180 ASN A C 1
ATOM 1490 O O . ASN A 1 180 ? -20.388 -6.858 18.303 1.00 95.81 180 ASN A O 1
ATOM 1494 N N . ILE A 1 181 ? -19.934 -6.126 16.234 1.00 96.50 181 ILE A N 1
ATOM 1495 C CA . ILE A 1 181 ? -18.577 -6.691 16.173 1.00 96.50 181 ILE A CA 1
ATOM 1496 C C . ILE A 1 181 ? -17.570 -5.564 15.980 1.00 96.50 181 ILE A C 1
ATOM 1498 O O . ILE A 1 181 ? -17.721 -4.734 15.084 1.00 96.50 181 ILE A O 1
ATOM 1502 N N . ALA A 1 182 ? -16.521 -5.571 16.795 1.00 95.88 182 ALA A N 1
ATOM 1503 C CA . ALA A 1 182 ? -15.393 -4.658 16.704 1.00 95.88 182 ALA A CA 1
ATOM 1504 C C . ALA A 1 182 ? -14.092 -5.443 16.505 1.00 95.88 182 ALA A C 1
ATOM 1506 O O . ALA A 1 182 ? -13.949 -6.536 17.048 1.00 95.88 182 ALA A O 1
ATOM 1507 N N . PHE A 1 183 ? -13.148 -4.887 15.750 1.00 94.19 183 PHE A N 1
ATOM 1508 C CA . PHE A 1 183 ? -11.821 -5.457 15.517 1.00 94.19 183 PHE A CA 1
ATOM 1509 C C . PHE A 1 183 ? -10.755 -4.456 15.954 1.00 94.19 183 PHE A C 1
ATOM 1511 O O . PHE A 1 183 ? -10.794 -3.304 15.521 1.00 94.19 183 PHE A O 1
ATOM 1518 N N . GLU A 1 184 ? -9.793 -4.897 16.760 1.00 91.00 184 GLU A N 1
ATOM 1519 C CA . GLU A 1 184 ? -8.689 -4.075 17.267 1.00 91.00 184 GLU A CA 1
ATOM 1520 C C . GLU A 1 184 ? -7.354 -4.500 16.655 1.00 91.00 184 GLU A C 1
ATOM 1522 O O . GLU A 1 184 ? -6.947 -5.665 16.686 1.00 91.00 184 GLU A O 1
ATOM 1527 N N . TYR A 1 185 ? -6.615 -3.531 16.119 1.00 84.06 185 TYR A N 1
ATOM 1528 C CA . TYR A 1 185 ? -5.280 -3.760 15.604 1.00 84.06 185 TYR A CA 1
ATOM 1529 C C . TYR A 1 185 ? -4.246 -3.628 16.727 1.00 84.06 185 TYR A C 1
ATOM 1531 O O . TYR A 1 185 ? -3.784 -2.546 17.090 1.00 84.06 185 TYR A O 1
ATOM 1539 N N . GLN A 1 186 ? -3.785 -4.773 17.217 1.00 72.75 186 GLN A N 1
ATOM 1540 C CA . GLN A 1 186 ? -2.726 -4.843 18.221 1.00 72.75 186 GLN A CA 1
ATOM 1541 C C . GLN A 1 186 ? -1.344 -4.622 17.568 1.00 72.75 186 GLN A C 1
ATOM 1543 O O . GLN A 1 186 ? -0.720 -5.537 17.024 1.00 72.75 186 GLN A O 1
ATOM 1548 N N . GLY A 1 187 ? -0.852 -3.378 17.572 1.00 64.19 187 GLY A N 1
ATOM 1549 C CA . GLY A 1 187 ? 0.466 -3.023 17.026 1.00 64.19 187 GLY A CA 1
ATOM 1550 C C . GLY A 1 187 ? 1.658 -3.496 17.882 1.00 64.19 187 GLY A C 1
ATOM 1551 O O . GLY A 1 187 ? 1.519 -3.893 19.030 1.00 64.19 187 GLY A O 1
ATOM 1552 N N . GLN A 1 188 ? 2.892 -3.372 17.370 1.00 53.34 188 GLN A N 1
ATOM 1553 C CA . GLN A 1 188 ? 4.127 -3.763 18.091 1.00 53.34 188 GLN A CA 1
ATOM 1554 C C . GLN A 1 188 ? 4.398 -2.992 19.405 1.00 53.34 188 GLN A C 1
ATOM 1556 O O . GLN A 1 188 ? 5.329 -3.330 20.134 1.00 53.34 188 GLN A O 1
ATOM 1561 N N . HIS A 1 189 ? 3.596 -1.976 19.729 1.00 50.78 189 HIS A N 1
ATOM 1562 C CA . HIS A 1 189 ? 3.733 -1.174 20.948 1.00 50.78 189 HIS A CA 1
ATOM 1563 C C . HIS A 1 189 ? 3.349 -1.917 22.235 1.00 50.78 189 HIS A C 1
ATOM 1565 O O . HIS A 1 189 ? 3.746 -1.472 23.304 1.00 50.78 189 HIS A O 1
ATOM 1571 N N . HIS A 1 190 ? 2.681 -3.073 22.150 1.00 47.62 190 HIS A N 1
ATOM 1572 C CA . HIS A 1 190 ? 2.409 -3.923 23.320 1.00 47.62 190 HIS A CA 1
ATOM 1573 C C . HIS A 1 190 ? 3.644 -4.720 23.795 1.00 47.62 190 HIS A C 1
ATOM 1575 O O . HIS A 1 190 ? 3.583 -5.374 24.832 1.00 47.62 190 HIS A O 1
ATOM 1581 N N . PHE A 1 191 ? 4.768 -4.670 23.061 1.00 38.91 191 PHE A N 1
ATOM 1582 C CA . PHE A 1 191 ? 5.933 -5.537 23.302 1.00 38.91 191 PHE A CA 1
ATOM 1583 C C . PHE A 1 191 ? 7.261 -4.804 23.539 1.00 38.91 191 PHE A C 1
ATOM 1585 O O . PHE A 1 191 ? 8.265 -5.460 23.809 1.00 38.91 191 PHE A O 1
ATOM 1592 N N . LEU A 1 192 ? 7.309 -3.473 23.425 1.00 40.12 192 LEU A N 1
ATOM 1593 C CA . LEU A 1 192 ? 8.549 -2.709 23.583 1.00 40.12 192 LEU A CA 1
ATOM 1594 C C . LEU A 1 192 ? 8.333 -1.511 24.507 1.00 40.12 192 LEU A C 1
ATOM 1596 O O . LEU A 1 192 ? 7.684 -0.539 24.120 1.00 40.12 192 LEU A O 1
ATOM 1600 N N . ASP A 1 193 ? 8.948 -1.562 25.692 1.00 42.97 193 ASP A N 1
ATOM 1601 C CA . ASP A 1 193 ? 9.175 -0.377 26.517 1.00 42.97 193 ASP A CA 1
ATOM 1602 C C . ASP A 1 193 ? 9.953 0.641 25.682 1.00 42.97 193 ASP A C 1
ATOM 1604 O O . ASP A 1 193 ? 11.112 0.434 25.314 1.00 42.97 193 ASP A O 1
ATOM 1608 N N . SER A 1 194 ? 9.321 1.765 25.366 1.00 46.97 194 SER A N 1
ATOM 1609 C CA . SER A 1 194 ? 10.014 2.888 24.745 1.00 46.97 194 SER A CA 1
ATOM 1610 C C . SER A 1 194 ? 9.669 4.162 25.510 1.00 46.97 194 SER A C 1
ATOM 1612 O O . SER A 1 194 ? 8.831 4.946 25.056 1.00 46.97 194 SER A O 1
ATOM 1614 N N . PRO A 1 195 ? 10.342 4.409 26.652 1.00 41.16 195 PRO A N 1
ATOM 1615 C CA . PRO A 1 195 ? 10.117 5.588 27.497 1.00 41.16 195 PRO A CA 1
ATOM 1616 C C . PRO A 1 195 ? 10.254 6.921 26.741 1.00 41.16 195 PRO A C 1
ATOM 1618 O O . PRO A 1 195 ? 9.667 7.929 27.117 1.00 41.16 195 PRO A O 1
ATOM 1621 N N . SER A 1 196 ? 10.991 6.929 25.626 1.00 46.59 196 SER A N 1
ATOM 1622 C CA . SER A 1 196 ? 11.184 8.085 24.742 1.00 46.59 196 SER A CA 1
ATOM 1623 C C . SER A 1 196 ? 9.973 8.454 23.870 1.00 46.59 196 SER A C 1
ATOM 1625 O O . SER A 1 196 ? 10.029 9.464 23.170 1.00 46.59 196 SER A O 1
ATOM 1627 N N . LEU A 1 197 ? 8.892 7.661 23.876 1.00 49.28 197 LEU A N 1
ATOM 1628 C CA . LEU A 1 197 ? 7.713 7.862 23.019 1.00 49.28 197 LEU A CA 1
ATOM 1629 C C . LEU A 1 197 ? 6.479 8.424 23.747 1.00 49.28 197 LEU A C 1
ATOM 1631 O O . LEU A 1 197 ? 5.449 8.604 23.104 1.00 49.28 197 LEU A O 1
ATOM 1635 N N . GLY A 1 198 ? 6.544 8.690 25.059 1.00 43.19 198 GLY A N 1
ATOM 1636 C CA . GLY A 1 198 ? 5.362 9.111 25.836 1.00 43.19 198 GLY A CA 1
ATOM 1637 C C . GLY A 1 198 ? 4.258 8.042 25.913 1.00 43.19 198 GLY A C 1
ATOM 1638 O O . GLY A 1 198 ? 3.131 8.337 26.303 1.00 43.19 198 GLY A O 1
ATOM 1639 N N . CYS A 1 199 ? 4.585 6.809 25.520 1.00 48.62 199 CYS A N 1
ATOM 1640 C CA . CYS A 1 199 ? 3.756 5.619 25.651 1.00 48.62 199 CYS A CA 1
ATOM 1641 C C . CYS A 1 199 ? 3.886 5.145 27.106 1.00 48.62 199 CYS A C 1
ATOM 1643 O O . CYS A 1 199 ? 5.004 5.100 27.619 1.00 48.62 199 CYS A O 1
ATOM 1645 N N . GLY A 1 200 ? 2.772 4.887 27.792 1.00 55.34 200 GLY A N 1
ATOM 1646 C CA . GLY A 1 200 ? 2.777 4.461 29.196 1.00 55.34 200 GLY A CA 1
ATOM 1647 C C . GLY A 1 200 ? 3.490 3.120 29.398 1.00 55.34 200 GLY A C 1
ATOM 1648 O O . GLY A 1 200 ? 3.956 2.503 28.443 1.00 55.34 200 GLY A O 1
ATOM 1649 N N . SER A 1 201 ? 3.570 2.651 30.645 1.00 64.69 201 SER A N 1
ATOM 1650 C CA . SER A 1 201 ? 4.086 1.307 30.920 1.00 64.69 201 SER A CA 1
ATOM 1651 C C . SER A 1 201 ? 3.252 0.242 30.201 1.00 64.69 201 SER A C 1
ATOM 1653 O O . SER A 1 201 ? 2.056 0.427 29.956 1.00 64.69 201 SER A O 1
ATOM 1655 N N . ILE A 1 202 ? 3.872 -0.899 29.895 1.00 66.62 202 ILE A N 1
ATOM 1656 C CA . ILE A 1 202 ? 3.186 -2.084 29.351 1.00 66.62 202 ILE A CA 1
ATOM 1657 C C . ILE A 1 202 ? 1.945 -2.435 30.192 1.00 66.62 202 ILE A C 1
ATOM 1659 O O . ILE A 1 202 ? 0.889 -2.745 29.647 1.00 66.62 202 ILE A O 1
ATOM 1663 N N . GLU A 1 203 ? 2.052 -2.304 31.514 1.00 70.81 203 GLU A N 1
ATOM 1664 C CA . GLU A 1 203 ? 0.963 -2.531 32.470 1.00 70.81 203 GLU A CA 1
ATOM 1665 C C . GLU A 1 203 ? -0.233 -1.594 32.234 1.00 70.81 203 GLU A C 1
ATOM 1667 O O . GLU A 1 203 ? -1.370 -2.058 32.181 1.00 70.81 203 GLU A O 1
ATOM 1672 N N . LEU A 1 204 ? 0.008 -0.297 32.000 1.00 74.31 204 LEU A N 1
ATOM 1673 C CA . LEU A 1 204 ? -1.055 0.670 31.697 1.00 74.31 204 LEU A CA 1
ATOM 1674 C C . LEU A 1 204 ? -1.757 0.368 30.368 1.00 74.31 204 LEU A C 1
ATOM 1676 O O . LEU A 1 204 ? -2.947 0.645 30.221 1.00 74.31 204 LEU A O 1
ATOM 1680 N N . HIS A 1 205 ? -1.036 -0.172 29.384 1.00 72.88 205 HIS A N 1
ATOM 1681 C CA . HIS A 1 205 ? -1.640 -0.610 28.126 1.00 72.88 205 HIS A CA 1
ATOM 1682 C C . HIS A 1 205 ? -2.521 -1.845 28.337 1.00 72.88 205 HIS A C 1
ATOM 1684 O O . HIS A 1 205 ? -3.687 -1.822 27.955 1.00 72.88 205 HIS A O 1
ATOM 1690 N N . GLN A 1 206 ? -2.018 -2.856 29.049 1.00 79.94 206 GLN A N 1
ATOM 1691 C CA . GLN A 1 206 ? -2.778 -4.068 29.374 1.00 79.94 206 GLN A CA 1
ATOM 1692 C C . GLN A 1 206 ? -4.042 -3.777 30.193 1.00 79.94 206 GLN A C 1
ATOM 1694 O O . GLN A 1 206 ? -5.085 -4.389 29.964 1.00 79.94 206 GLN A O 1
ATOM 1699 N N . GLU A 1 207 ? -3.968 -2.848 31.147 1.00 82.75 207 GLU A N 1
ATOM 1700 C CA . GLU A 1 207 ? -5.125 -2.423 31.938 1.00 82.75 207 GLU A CA 1
ATOM 1701 C C . GLU A 1 207 ? -6.173 -1.726 31.061 1.00 82.75 207 GLU A C 1
ATOM 1703 O O . GLU A 1 207 ? -7.361 -2.040 31.140 1.00 82.75 207 GLU A O 1
ATOM 1708 N N . ARG A 1 208 ? -5.739 -0.850 30.147 1.00 82.06 208 ARG A N 1
ATOM 1709 C CA . ARG A 1 208 ? -6.635 -0.178 29.195 1.00 82.06 208 ARG A CA 1
ATOM 1710 C C . ARG A 1 208 ? -7.279 -1.135 28.200 1.00 82.06 208 ARG A C 1
ATOM 1712 O O . ARG A 1 208 ? -8.432 -0.898 27.829 1.00 82.06 208 ARG A O 1
ATOM 1719 N N . ASP A 1 209 ? -6.559 -2.154 27.752 1.00 84.94 209 ASP A N 1
ATOM 1720 C CA . ASP A 1 209 ? -7.093 -3.173 26.845 1.00 84.94 209 ASP A CA 1
ATOM 1721 C C . ASP A 1 209 ? -8.141 -4.028 27.562 1.00 84.94 209 ASP A C 1
ATOM 1723 O O . ASP A 1 209 ? -9.211 -4.287 27.012 1.00 84.94 209 ASP A O 1
ATOM 1727 N N . ARG A 1 210 ? -7.883 -4.387 28.828 1.00 88.44 210 ARG A N 1
ATOM 1728 C CA . ARG A 1 210 ? -8.832 -5.123 29.673 1.00 88.44 210 ARG A CA 1
ATOM 1729 C C . ARG A 1 210 ? -10.109 -4.327 29.922 1.00 88.44 210 ARG A C 1
ATOM 1731 O O . ARG A 1 210 ? -11.193 -4.838 29.669 1.00 88.44 210 ARG A O 1
ATOM 1738 N N . GLU A 1 211 ? -9.978 -3.069 30.343 1.00 90.56 211 GLU A N 1
ATOM 1739 C CA . GLU A 1 211 ? -11.122 -2.173 30.556 1.00 90.56 211 GLU A CA 1
ATOM 1740 C C . GLU A 1 211 ? -11.946 -2.019 29.265 1.00 90.56 211 GLU A C 1
ATOM 1742 O O . GLU A 1 211 ? -13.173 -2.078 29.298 1.00 90.56 211 GLU A O 1
ATOM 1747 N N . LYS A 1 212 ? -11.286 -1.885 28.103 1.00 90.56 212 LYS A N 1
ATOM 1748 C CA . LYS A 1 212 ? -11.975 -1.808 26.805 1.00 90.56 212 LYS A CA 1
ATOM 1749 C C . LYS A 1 212 ? -12.759 -3.094 26.515 1.00 90.56 212 LYS A C 1
ATOM 1751 O O . LYS A 1 212 ? -13.916 -3.012 26.107 1.00 90.56 212 LYS A O 1
ATOM 1756 N N . ALA A 1 213 ? -12.153 -4.259 26.736 1.00 91.25 213 ALA A N 1
ATOM 1757 C CA . ALA A 1 213 ? -12.802 -5.549 26.518 1.00 91.25 213 ALA A CA 1
ATOM 1758 C C . ALA A 1 213 ? -14.026 -5.747 27.432 1.00 91.25 213 ALA A C 1
ATOM 1760 O O . ALA A 1 213 ? -15.069 -6.207 26.967 1.00 91.25 213 ALA A O 1
ATOM 1761 N N . GLU A 1 214 ? -13.933 -5.347 28.702 1.00 93.25 214 GLU A N 1
ATOM 1762 C CA . GLU A 1 214 ? -15.044 -5.403 29.663 1.00 93.25 214 GLU A CA 1
ATOM 1763 C C . GLU A 1 214 ? -16.201 -4.471 29.267 1.00 93.25 214 GLU A C 1
ATOM 1765 O O . GLU A 1 214 ? -17.365 -4.886 29.281 1.00 93.25 214 GLU A O 1
ATOM 1770 N N . LEU A 1 215 ? -15.893 -3.239 28.845 1.00 93.31 215 LEU A N 1
ATOM 1771 C CA . LEU A 1 215 ? -16.891 -2.286 28.347 1.00 93.31 215 LEU A CA 1
ATOM 1772 C C . LEU A 1 215 ? -17.601 -2.818 27.097 1.00 93.31 215 LEU A C 1
ATOM 1774 O O . LEU A 1 215 ? -18.831 -2.793 27.037 1.00 93.31 215 LEU A O 1
ATOM 1778 N N . CYS A 1 216 ? -16.847 -3.364 26.139 1.00 93.88 216 CYS A N 1
ATOM 1779 C CA . CYS A 1 216 ? -17.422 -3.981 24.943 1.00 93.88 216 CYS A CA 1
ATOM 1780 C C . CYS A 1 216 ? -18.333 -5.157 25.314 1.00 93.88 216 CYS A C 1
ATOM 1782 O O . CYS A 1 216 ? -19.473 -5.215 24.860 1.00 93.88 216 CYS A O 1
ATOM 1784 N N . SER A 1 217 ? -17.880 -6.045 26.205 1.00 93.69 217 SER A N 1
ATOM 1785 C CA . SER A 1 217 ? -18.683 -7.182 26.664 1.00 93.69 217 SER A CA 1
ATOM 1786 C C . SER A 1 217 ? -19.983 -6.740 27.340 1.00 93.69 217 SER A C 1
ATOM 1788 O O . SER A 1 217 ? -21.014 -7.381 27.145 1.00 93.69 217 SER A O 1
ATOM 1790 N N . THR A 1 218 ? -19.951 -5.657 28.120 1.00 93.06 218 THR A N 1
ATOM 1791 C CA . THR A 1 218 ? -21.137 -5.113 28.805 1.00 93.06 218 THR A CA 1
ATOM 1792 C C . THR A 1 218 ? -22.136 -4.514 27.813 1.00 93.06 218 THR A C 1
ATOM 1794 O O . THR A 1 218 ? -23.343 -4.646 27.996 1.00 93.06 218 THR A O 1
ATOM 1797 N N . ALA A 1 219 ? -21.640 -3.918 26.728 1.00 93.00 219 ALA A N 1
ATOM 1798 C CA . ALA A 1 219 ? -22.454 -3.383 25.640 1.00 93.00 219 ALA A CA 1
ATOM 1799 C C . ALA A 1 219 ? -22.954 -4.450 24.649 1.00 93.00 219 ALA A C 1
ATOM 1801 O O . ALA A 1 219 ? -23.639 -4.118 23.686 1.00 93.00 219 ALA A O 1
ATOM 1802 N N . GLY A 1 220 ? -22.598 -5.724 24.847 1.00 94.88 220 GLY A N 1
ATOM 1803 C CA . GLY A 1 220 ? -22.904 -6.793 23.894 1.00 94.88 220 GLY A CA 1
ATOM 1804 C C . GLY A 1 220 ? -22.088 -6.718 22.599 1.00 94.88 220 GLY A C 1
ATOM 1805 O O . GLY A 1 220 ? -22.459 -7.345 21.609 1.00 94.88 220 GLY A O 1
ATOM 1806 N N . ILE A 1 221 ? -20.979 -5.973 22.601 1.00 96.25 221 ILE A N 1
ATOM 1807 C CA . ILE A 1 221 ? -20.054 -5.856 21.475 1.00 96.25 221 ILE A CA 1
ATOM 1808 C C . ILE A 1 221 ? -19.014 -6.971 21.565 1.00 96.25 221 ILE A C 1
ATOM 1810 O O . ILE A 1 221 ? -18.257 -7.079 22.534 1.00 96.25 221 ILE A O 1
ATOM 1814 N N . LYS A 1 222 ? -18.933 -7.787 20.516 1.00 96.12 222 LYS A N 1
ATOM 1815 C CA . LYS A 1 222 ? -17.885 -8.792 20.357 1.00 96.12 222 LYS A CA 1
ATOM 1816 C C . LYS A 1 222 ? -16.609 -8.124 19.844 1.00 96.12 222 LYS A C 1
ATOM 1818 O O . LYS A 1 222 ? -16.509 -7.814 18.659 1.00 96.12 222 LYS A O 1
ATOM 1823 N N . LEU A 1 223 ? -15.643 -7.937 20.738 1.00 93.69 223 LEU A N 1
ATOM 1824 C CA . LEU A 1 223 ? -14.310 -7.426 20.417 1.00 93.69 223 LEU A CA 1
ATOM 1825 C C . LEU A 1 223 ? -13.396 -8.569 19.936 1.00 93.69 223 LEU A C 1
ATOM 1827 O O . LEU A 1 223 ? -13.331 -9.613 20.590 1.00 93.69 223 LEU A O 1
ATOM 1831 N N . ILE A 1 224 ? -12.726 -8.375 18.796 1.00 91.19 224 ILE A N 1
ATOM 1832 C CA . ILE A 1 224 ? -11.814 -9.328 18.136 1.00 91.19 224 ILE A CA 1
ATOM 1833 C C . ILE A 1 224 ? -10.415 -8.729 18.025 1.00 91.19 224 ILE A C 1
ATOM 1835 O O . ILE A 1 224 ? -10.308 -7.554 17.607 1.00 91.19 224 ILE A O 1
#

Sequence (224 aa):
AEKHGIKQPSDWKQIKTSDVRKAGGSPILLQHTSLFSCLETLYPELEWDLSTARSQVPQNHWNNLDNVKKFVHQLQETHSITQDEDWYRISSKQIQQAGGGALMKKFSSLHEILTAVYPHKKWNKKNFQQRFKRSAQRWMFIQVQKLFPEREVVEEYLHEDLSRSSGRAIELDVFVPSENIAFEYQGQHHFLDSPSLGCGSIELHQERDREKAELCSTAGIKLI

Secondary structure (DSSP, 8-state):
-GGGT--SGGGGGG--HHHHHHTT-HHHHHTSSSHHHHHHHH-TTS---HHHH-SSPPTTGGGSHHHHHHHHHHHHHHTT--SGGGGGG--HHHHIIIIIHHHHHHHSSHHHHHHHH-TTS---HHHHH-S---HHHHHHHHHHHHHSTTS--EEEEEEEEEE-TTSPEEEEEEEEGGGTEEE----GGGS---GGGT---HHHHHHHHHHHHHHHHHTT-EE-